Protein AF-A0A9E1YY35-F1 (afdb_monomer_lite)

Radius of g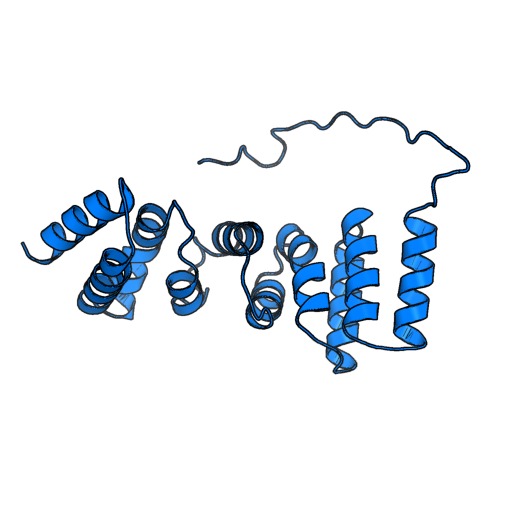yration: 20.5 Å; chains: 1; bounding box: 44×31×63 Å

pLDDT: mean 90.46, std 9.76, range [43.09, 97.75]

Structure (mmCIF, N/CA/C/O backbone):
data_AF-A0A9E1YY35-F1
#
_entry.id   AF-A0A9E1YY35-F1
#
loop_
_atom_site.group_PDB
_atom_site.id
_atom_site.type_symbol
_atom_site.label_atom_id
_atom_site.label_alt_id
_atom_site.label_comp_id
_atom_site.label_asym_id
_atom_site.label_entity_id
_atom_site.label_seq_id
_atom_site.pdbx_PDB_ins_code
_atom_site.Cartn_x
_atom_site.Cartn_y
_atom_site.Cartn_z
_atom_site.occupancy
_atom_site.B_iso_or_equiv
_atom_site.auth_seq_id
_atom_site.auth_comp_id
_atom_site.auth_asym_id
_atom_site.auth_atom_id
_atom_site.pdbx_PDB_model_num
ATOM 1 N N . MET A 1 1 ? -18.728 0.239 -0.394 1.00 43.09 1 MET A N 1
ATOM 2 C CA . MET A 1 1 ? -19.224 0.249 -1.788 1.00 43.09 1 MET A CA 1
ATOM 3 C C . MET A 1 1 ? -18.657 -0.971 -2.490 1.00 43.09 1 MET A C 1
ATOM 5 O O . MET A 1 1 ? -17.464 -1.210 -2.363 1.00 43.09 1 MET A O 1
ATOM 9 N N . LEU A 1 2 ? -19.510 -1.762 -3.141 1.00 46.56 2 LEU A N 1
ATOM 10 C CA . LEU A 1 2 ? -19.125 -2.963 -3.885 1.00 46.56 2 LEU A CA 1
ATOM 11 C C . LEU A 1 2 ? -18.655 -2.530 -5.279 1.00 46.56 2 LEU A C 1
ATOM 13 O O . LEU A 1 2 ? -19.469 -2.079 -6.083 1.00 46.56 2 LEU A O 1
ATOM 17 N N . CYS A 1 3 ? -17.356 -2.617 -5.561 1.00 50.66 3 CYS A N 1
ATOM 18 C CA . CYS A 1 3 ? -16.880 -2.520 -6.939 1.00 50.66 3 CYS A CA 1
ATOM 19 C C . CYS A 1 3 ? -17.521 -3.649 -7.766 1.00 50.66 3 CYS A C 1
ATOM 21 O O . CYS A 1 3 ? -17.621 -4.775 -7.269 1.00 50.66 3 CYS A O 1
ATOM 23 N N . PRO A 1 4 ? -17.964 -3.377 -9.003 1.00 57.53 4 PRO A N 1
ATOM 24 C CA . PRO A 1 4 ? -18.555 -4.405 -9.843 1.00 57.53 4 PRO A CA 1
ATOM 25 C C . PRO A 1 4 ? -17.515 -5.495 -10.177 1.00 57.53 4 PRO A C 1
ATOM 27 O O . PRO A 1 4 ? -16.314 -5.208 -10.221 1.00 57.53 4 PRO A O 1
ATOM 30 N N . PRO A 1 5 ? -17.953 -6.749 -10.393 1.00 64.00 5 PRO A N 1
ATOM 31 C CA . PRO A 1 5 ? -17.057 -7.873 -10.639 1.00 64.00 5 PRO A CA 1
ATOM 32 C C . PRO A 1 5 ? -16.175 -7.648 -11.874 1.00 64.00 5 PRO A C 1
ATOM 34 O O . PRO A 1 5 ? -16.543 -6.937 -12.815 1.00 64.00 5 PRO A O 1
ATOM 37 N N . LYS A 1 6 ? -14.987 -8.266 -11.871 1.00 56.41 6 LYS A N 1
ATOM 38 C CA . LYS A 1 6 ? -13.998 -8.154 -12.954 1.00 56.41 6 LYS A CA 1
ATOM 39 C C . LYS A 1 6 ? -14.658 -8.510 -14.296 1.00 56.41 6 LYS A C 1
ATOM 41 O O . LYS A 1 6 ? -15.153 -9.617 -14.460 1.00 56.41 6 LYS A O 1
ATOM 46 N N . GLY A 1 7 ? -14.676 -7.561 -15.236 1.00 65.12 7 GLY A N 1
ATOM 47 C CA . GLY A 1 7 ? -15.292 -7.727 -16.563 1.00 65.12 7 GLY A CA 1
ATOM 48 C C . GLY A 1 7 ? -16.724 -7.193 -16.715 1.00 65.12 7 GLY A C 1
ATOM 49 O O . GLY A 1 7 ? -17.244 -7.202 -17.825 1.00 65.12 7 GLY A O 1
ATOM 50 N N . ALA A 1 8 ? -17.350 -6.671 -15.653 1.00 73.81 8 ALA A N 1
ATOM 51 C CA . ALA A 1 8 ? -18.695 -6.083 -15.727 1.00 73.81 8 ALA A CA 1
ATOM 52 C C . ALA A 1 8 ? -18.771 -4.800 -16.579 1.00 73.81 8 ALA A C 1
ATOM 54 O O . ALA A 1 8 ? -19.840 -4.440 -17.065 1.00 73.81 8 ALA A O 1
ATOM 55 N N . ILE A 1 9 ? -17.643 -4.109 -16.769 1.00 71.75 9 ILE A N 1
ATOM 56 C CA . ILE A 1 9 ? -17.551 -2.897 -17.586 1.00 71.75 9 ILE A CA 1
ATOM 57 C C . ILE A 1 9 ? -16.851 -3.253 -18.898 1.00 71.75 9 ILE A C 1
ATOM 59 O O . ILE A 1 9 ? -15.646 -3.507 -18.912 1.00 71.75 9 ILE A O 1
ATOM 63 N N . LYS A 1 10 ? -17.593 -3.229 -20.010 1.00 67.19 10 LYS A N 1
ATOM 64 C CA . LYS A 1 10 ? -17.007 -3.219 -21.356 1.00 67.19 10 LYS A CA 1
ATOM 65 C C . LYS A 1 10 ? -16.613 -1.784 -21.699 1.00 67.19 10 LYS A C 1
ATOM 67 O O . LYS A 1 10 ? -17.478 -0.918 -21.789 1.00 67.19 10 LYS A O 1
ATOM 72 N N . ARG A 1 11 ? -15.314 -1.523 -21.856 1.00 65.44 11 ARG A N 1
ATOM 73 C CA . ARG A 1 11 ? -14.818 -0.226 -22.336 1.00 65.44 11 ARG A CA 1
ATOM 74 C C . ARG A 1 11 ? -14.925 -0.180 -23.857 1.00 65.44 11 ARG A C 1
ATOM 76 O O . ARG A 1 11 ? -14.445 -1.089 -24.527 1.00 65.44 11 ARG A O 1
ATOM 83 N N . THR A 1 12 ? -15.538 0.871 -24.385 1.00 77.81 12 THR A N 1
ATOM 84 C CA . THR A 1 12 ? -15.496 1.178 -25.816 1.00 77.81 12 THR A CA 1
ATOM 85 C C . THR A 1 12 ? -14.129 1.777 -26.127 1.00 77.81 12 THR A C 1
ATOM 87 O O . THR A 1 12 ? -13.749 2.779 -25.521 1.00 77.81 12 THR A O 1
ATOM 90 N N . TYR A 1 13 ? -13.377 1.152 -27.028 1.00 67.12 13 TYR A N 1
ATOM 91 C CA . TYR A 1 13 ? -12.099 1.686 -27.490 1.00 67.12 13 TYR A CA 1
ATOM 92 C C . TYR A 1 13 ? -12.364 2.648 -28.645 1.00 67.12 13 TYR A C 1
ATOM 94 O O . TYR A 1 13 ? -13.012 2.274 -29.619 1.00 67.12 13 TYR A O 1
ATOM 102 N N . LEU A 1 14 ? -11.900 3.887 -28.503 1.00 76.25 14 LEU A N 1
ATOM 103 C CA . LEU A 1 14 ? -11.853 4.848 -29.598 1.00 76.25 14 LEU A CA 1
ATOM 104 C C . LEU A 1 14 ? -10.500 4.711 -30.293 1.00 76.25 14 LEU A C 1
ATOM 106 O O . LEU A 1 14 ? -9.488 4.473 -29.630 1.00 76.25 14 LEU A O 1
ATOM 110 N N . GLU A 1 15 ? -10.491 4.853 -31.613 1.00 75.81 15 GLU A N 1
ATOM 111 C CA . GLU A 1 15 ? -9.245 4.900 -32.370 1.00 75.81 15 GLU A CA 1
ATOM 112 C C . GLU A 1 15 ? -8.435 6.141 -31.981 1.00 75.81 15 GLU A C 1
ATOM 114 O O . GLU A 1 15 ? -8.986 7.196 -31.649 1.00 75.81 15 GLU A O 1
ATOM 119 N N . ALA A 1 16 ? -7.112 5.996 -31.977 1.00 72.31 16 ALA A N 1
ATOM 120 C CA . ALA A 1 16 ? -6.221 7.108 -31.697 1.00 72.31 16 ALA A CA 1
ATOM 121 C C . ALA A 1 16 ? -6.301 8.129 -32.841 1.00 72.31 16 ALA A C 1
ATOM 123 O O . ALA A 1 16 ? -6.180 7.769 -34.008 1.00 72.31 16 ALA A O 1
ATOM 124 N N . VAL A 1 17 ? -6.488 9.404 -32.499 1.00 78.12 17 VAL A N 1
ATOM 125 C CA . VAL A 1 17 ? -6.447 10.503 -33.468 1.00 78.12 17 VAL A CA 1
ATOM 126 C C . VAL A 1 17 ? -5.007 10.992 -33.570 1.00 78.12 17 VAL A C 1
ATOM 128 O O . VAL A 1 17 ? -4.450 11.486 -32.588 1.00 78.12 17 VAL A O 1
ATOM 131 N N . GLU A 1 18 ? -4.404 10.855 -34.747 1.00 71.81 18 GLU A N 1
ATOM 132 C CA . GLU A 1 18 ? -3.081 11.414 -35.018 1.00 71.81 18 GLU A CA 1
ATOM 133 C C . GLU A 1 18 ? -3.171 12.943 -35.149 1.00 71.81 18 GLU A C 1
ATOM 135 O O . GLU A 1 18 ? -4.014 13.480 -35.868 1.00 71.81 18 GLU A O 1
ATOM 140 N N . ASN A 1 19 ? -2.315 13.656 -34.418 1.00 78.38 19 ASN A N 1
ATOM 141 C CA . ASN A 1 19 ? -2.193 15.110 -34.470 1.00 78.38 19 ASN A CA 1
ATOM 142 C C . ASN A 1 19 ? -0.720 15.477 -34.269 1.00 78.38 19 ASN A C 1
ATOM 144 O O . ASN A 1 19 ? -0.068 14.908 -33.395 1.00 78.38 19 ASN A O 1
ATOM 148 N N . GLU A 1 20 ? -0.208 16.443 -35.031 1.00 75.50 20 GLU A N 1
ATOM 149 C CA . GLU A 1 20 ? 1.189 16.896 -34.942 1.00 75.50 20 GLU A CA 1
ATOM 150 C C . GLU A 1 20 ? 1.571 17.423 -33.548 1.00 75.50 20 GLU A C 1
ATOM 152 O O . GLU A 1 20 ? 2.737 17.376 -33.164 1.00 75.50 20 GLU A O 1
ATOM 157 N N . ALA A 1 21 ? 0.597 17.886 -32.759 1.00 79.81 21 ALA A N 1
ATOM 158 C CA . ALA A 1 21 ? 0.812 18.338 -31.387 1.00 79.81 21 ALA A CA 1
ATOM 159 C C . ALA A 1 21 ? 0.925 17.192 -30.359 1.00 79.81 21 ALA A C 1
ATOM 161 O O . ALA A 1 21 ? 1.179 17.458 -29.182 1.00 79.81 21 ALA A O 1
ATOM 162 N N . TYR A 1 22 ? 0.703 15.934 -30.755 1.00 79.94 22 TYR A N 1
ATOM 163 C CA . TYR A 1 22 ? 0.724 14.781 -29.854 1.00 79.94 22 TYR A CA 1
ATOM 164 C C . TYR A 1 22 ? 1.979 13.931 -30.044 1.00 79.94 22 TYR A C 1
ATOM 166 O O . TYR A 1 22 ? 2.311 13.499 -31.144 1.00 79.94 22 TYR A O 1
ATOM 174 N N . THR A 1 23 ? 2.641 13.611 -28.933 1.00 79.88 23 THR A N 1
ATOM 175 C CA . THR A 1 23 ? 3.781 12.690 -28.918 1.00 79.88 23 THR A CA 1
ATOM 176 C C . THR A 1 23 ? 3.330 11.300 -28.495 1.00 79.88 23 THR A C 1
ATOM 178 O O . THR A 1 23 ? 2.599 11.133 -27.517 1.00 79.88 23 THR A O 1
ATOM 181 N N . SER A 1 24 ? 3.814 10.278 -29.200 1.00 84.56 24 SER A N 1
ATOM 182 C CA . SER A 1 24 ? 3.554 8.887 -28.837 1.00 84.56 24 SER A CA 1
ATOM 183 C C . SER A 1 24 ? 4.101 8.554 -27.446 1.00 84.56 24 SER A C 1
ATOM 185 O O . SER A 1 24 ? 5.284 8.758 -27.155 1.00 84.56 24 SER A O 1
ATOM 187 N N . LEU A 1 25 ? 3.256 7.946 -26.607 1.00 84.94 25 LEU A N 1
ATOM 188 C CA . LEU A 1 25 ? 3.663 7.399 -25.310 1.00 84.94 25 LEU A CA 1
ATOM 189 C C . LEU A 1 25 ? 4.777 6.356 -25.447 1.00 84.94 25 LEU A C 1
ATOM 191 O O . LEU A 1 25 ? 5.608 6.241 -24.552 1.00 84.94 25 LEU A O 1
ATOM 195 N N . ALA A 1 26 ? 4.828 5.614 -26.558 1.00 85.38 26 ALA A N 1
ATOM 196 C CA . ALA A 1 26 ? 5.887 4.638 -26.794 1.00 85.38 26 ALA A CA 1
ATOM 197 C C . ALA A 1 26 ? 7.255 5.316 -26.974 1.00 85.38 26 ALA A C 1
ATOM 199 O O . ALA A 1 26 ? 8.253 4.829 -26.442 1.00 85.38 26 ALA A O 1
ATOM 200 N N . THR A 1 27 ? 7.291 6.455 -27.671 1.00 88.62 27 THR A N 1
ATOM 201 C CA . THR A 1 27 ? 8.510 7.255 -27.847 1.00 88.62 27 THR A CA 1
ATOM 202 C C . THR A 1 27 ? 8.973 7.821 -26.508 1.00 88.62 27 THR A C 1
ATOM 204 O O . THR A 1 27 ? 10.114 7.596 -26.114 1.00 88.62 27 THR A O 1
ATOM 207 N N . LEU A 1 28 ? 8.061 8.433 -25.746 1.00 91.50 28 LEU A N 1
ATOM 208 C CA . LEU A 1 28 ? 8.371 8.982 -24.421 1.00 91.50 28 LEU A CA 1
ATOM 209 C C . LEU A 1 28 ? 8.827 7.900 -23.429 1.00 91.50 28 LEU A C 1
ATOM 211 O O . LEU A 1 28 ? 9.764 8.110 -22.656 1.00 91.50 28 LEU A O 1
ATOM 215 N N . ALA A 1 29 ? 8.190 6.725 -23.442 1.00 90.12 29 ALA A N 1
ATOM 216 C CA . ALA A 1 29 ? 8.591 5.600 -22.599 1.00 90.12 29 ALA A CA 1
ATOM 217 C C . ALA A 1 29 ? 10.012 5.133 -22.944 1.00 90.12 29 ALA A C 1
ATOM 219 O O . ALA A 1 29 ? 10.820 4.906 -22.050 1.00 90.12 29 ALA A O 1
ATOM 220 N N . LYS A 1 30 ? 10.360 5.056 -24.233 1.00 92.06 30 LYS A N 1
ATOM 221 C CA . LYS A 1 30 ? 11.713 4.688 -24.664 1.00 92.06 30 LYS A CA 1
ATOM 222 C C . LYS A 1 30 ? 12.760 5.716 -24.228 1.00 92.06 30 LYS A C 1
ATOM 224 O O . LYS A 1 30 ? 13.801 5.328 -23.707 1.00 92.06 30 LYS A O 1
ATOM 229 N N . GLU A 1 31 ? 12.486 7.002 -24.422 1.00 93.25 31 GLU A N 1
ATOM 230 C CA . GLU A 1 31 ? 13.388 8.090 -24.022 1.00 93.25 31 GLU A CA 1
ATOM 231 C C . GLU A 1 31 ? 13.599 8.119 -22.504 1.00 93.25 31 GLU A C 1
ATOM 233 O O . GLU A 1 31 ? 14.732 8.184 -22.034 1.00 93.25 31 GLU A O 1
ATOM 238 N N . SER A 1 32 ? 12.522 7.986 -21.725 1.00 92.69 32 SER A N 1
ATOM 239 C CA . SER A 1 32 ? 12.620 7.928 -20.261 1.00 92.69 32 SER A CA 1
ATOM 240 C C . SER A 1 32 ? 13.362 6.685 -19.765 1.00 92.69 32 SER A C 1
ATOM 242 O O . SER A 1 32 ? 14.127 6.779 -18.812 1.00 92.69 32 SER A O 1
ATOM 244 N N . LEU A 1 33 ? 13.227 5.529 -20.425 1.00 93.81 33 LEU A N 1
ATOM 245 C CA . LEU A 1 33 ? 14.046 4.355 -20.107 1.00 93.81 33 LEU A CA 1
ATOM 246 C C . LEU A 1 33 ? 15.535 4.614 -20.368 1.00 93.81 33 LEU A C 1
ATOM 248 O O . LEU A 1 33 ? 16.369 4.243 -19.546 1.00 93.81 33 LEU A O 1
ATOM 252 N N . GLN A 1 34 ? 15.889 5.292 -21.462 1.00 93.81 34 GLN A N 1
ATOM 253 C CA . GLN A 1 34 ? 17.281 5.684 -21.718 1.00 93.81 34 GLN A CA 1
ATOM 254 C C . GLN A 1 34 ? 17.804 6.662 -20.655 1.00 93.81 34 GLN A C 1
ATOM 256 O O . GLN A 1 34 ? 18.949 6.546 -20.222 1.00 93.81 34 GLN A O 1
ATOM 261 N N . GLU A 1 35 ? 16.958 7.580 -20.184 1.00 92.38 35 GLU A N 1
ATOM 262 C CA . GLU A 1 35 ? 17.278 8.498 -19.086 1.00 92.38 35 GLU A CA 1
ATOM 263 C C . GLU A 1 35 ? 17.638 7.738 -17.799 1.00 92.38 35 GLU A C 1
ATOM 265 O O . GLU A 1 35 ? 18.639 8.072 -17.168 1.00 92.38 35 GLU A O 1
ATOM 270 N N . THR A 1 36 ? 16.917 6.656 -17.462 1.00 93.81 36 THR A N 1
ATOM 271 C CA . THR A 1 36 ? 17.244 5.830 -16.278 1.00 93.81 36 THR A CA 1
ATOM 272 C C . THR A 1 36 ? 18.622 5.174 -16.346 1.00 93.81 36 THR A C 1
ATOM 274 O O . THR A 1 36 ? 19.225 4.929 -15.307 1.00 93.81 36 THR A O 1
ATOM 277 N N . VAL A 1 37 ? 19.141 4.912 -17.550 1.00 93.44 37 VAL A N 1
ATOM 278 C CA . VAL A 1 37 ? 20.484 4.344 -17.749 1.00 93.44 37 VAL A CA 1
ATOM 279 C C . VAL A 1 37 ? 21.555 5.430 -17.666 1.00 93.44 37 VAL A C 1
ATOM 281 O O . VAL A 1 37 ? 22.600 5.222 -17.057 1.00 93.44 37 VAL A O 1
ATOM 284 N N . ASN A 1 38 ? 21.297 6.593 -18.266 1.00 92.50 38 ASN A N 1
ATOM 285 C CA . ASN A 1 38 ? 22.271 7.681 -18.341 1.00 92.50 38 ASN A CA 1
ATOM 286 C C . ASN A 1 38 ? 22.422 8.428 -17.008 1.00 92.50 38 ASN A C 1
ATOM 288 O O . ASN A 1 38 ? 23.523 8.848 -16.655 1.00 92.50 38 ASN A O 1
ATOM 292 N N . GLN A 1 39 ? 21.312 8.636 -16.295 1.00 92.75 39 GLN A N 1
ATOM 293 C CA . GLN A 1 39 ? 21.240 9.406 -15.051 1.00 92.75 39 GLN A CA 1
ATOM 294 C C . GLN A 1 39 ? 20.273 8.725 -14.066 1.00 92.75 39 GLN A C 1
ATOM 296 O O . GLN A 1 39 ? 19.157 9.209 -13.838 1.00 92.75 39 GLN A O 1
ATOM 301 N N . PRO A 1 40 ? 20.678 7.585 -13.477 1.00 93.75 40 PRO A N 1
ATOM 302 C CA . PRO A 1 40 ? 19.821 6.825 -12.577 1.00 93.75 40 PRO A CA 1
ATOM 303 C C . PRO A 1 40 ? 19.469 7.657 -11.338 1.00 93.75 40 PRO A C 1
ATOM 305 O O . PRO A 1 40 ? 20.334 8.083 -10.574 1.00 93.75 40 PRO A O 1
ATOM 308 N N . SER A 1 41 ? 18.175 7.902 -11.144 1.00 96.31 41 SER A N 1
ATOM 309 C CA . SER A 1 41 ? 17.631 8.664 -10.018 1.00 96.31 41 SER A CA 1
ATOM 310 C C . SER A 1 41 ? 16.176 8.278 -9.764 1.00 96.31 41 SER A C 1
ATOM 312 O O . SER A 1 41 ? 15.484 7.836 -10.684 1.00 96.31 41 SER A O 1
ATOM 314 N N . ASP A 1 42 ? 15.685 8.500 -8.540 1.00 95.94 42 ASP A N 1
ATOM 315 C CA . ASP A 1 42 ? 14.281 8.243 -8.179 1.00 95.94 42 ASP A CA 1
ATOM 316 C C . ASP A 1 42 ? 13.307 8.932 -9.153 1.00 95.94 42 ASP A C 1
ATOM 318 O O . ASP A 1 42 ? 12.326 8.341 -9.597 1.00 95.94 42 ASP A O 1
ATOM 322 N N . GLN A 1 43 ? 13.623 10.164 -9.567 1.00 96.69 43 GLN A N 1
ATOM 323 C CA . GLN A 1 43 ? 12.819 10.928 -10.520 1.00 96.69 43 GLN A CA 1
ATOM 324 C C . GLN A 1 43 ? 12.824 10.316 -11.929 1.00 96.69 43 GLN A C 1
ATOM 326 O O . GLN A 1 43 ? 11.758 10.211 -12.543 1.00 96.69 43 GLN A O 1
ATOM 331 N N . ALA A 1 44 ? 13.987 9.894 -12.439 1.00 96.06 44 ALA A N 1
ATOM 332 C CA . ALA A 1 44 ? 14.086 9.254 -13.752 1.00 96.06 44 ALA A CA 1
ATOM 333 C C . ALA A 1 44 ? 13.285 7.940 -13.782 1.00 96.06 44 ALA A C 1
ATOM 335 O O . ALA A 1 44 ? 12.480 7.716 -14.690 1.00 96.06 44 ALA A O 1
ATOM 336 N N . PHE A 1 45 ? 13.426 7.111 -12.742 1.00 97.00 45 PHE A N 1
ATOM 337 C CA . PHE A 1 45 ? 12.664 5.868 -12.609 1.00 97.00 45 PHE A CA 1
ATOM 338 C C . PHE A 1 45 ? 11.163 6.126 -12.460 1.00 97.00 45 PHE A C 1
ATOM 340 O O . PHE A 1 45 ? 10.365 5.486 -13.144 1.00 97.00 45 PHE A O 1
ATOM 347 N N . ALA A 1 46 ? 10.756 7.101 -11.644 1.00 97.12 46 ALA A N 1
ATOM 348 C CA . ALA A 1 46 ? 9.348 7.463 -11.486 1.00 97.12 46 ALA A CA 1
ATOM 349 C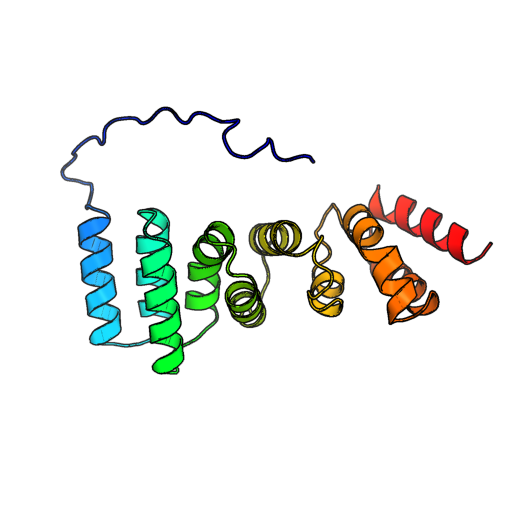 C . ALA A 1 46 ? 8.697 7.871 -12.812 1.00 97.12 46 ALA A C 1
ATOM 351 O O . ALA A 1 46 ? 7.567 7.464 -13.104 1.00 97.12 46 ALA A O 1
ATOM 352 N N . ARG A 1 47 ? 9.412 8.649 -13.634 1.00 96.75 47 ARG A N 1
ATOM 353 C CA . ARG A 1 47 ? 8.945 9.075 -14.956 1.00 96.75 47 ARG A CA 1
ATOM 354 C C . ARG A 1 47 ? 8.762 7.882 -15.893 1.00 96.75 47 ARG A C 1
ATOM 356 O O . ARG A 1 47 ? 7.687 7.745 -16.478 1.00 96.75 47 ARG A O 1
ATOM 363 N N . ALA A 1 48 ? 9.769 7.016 -15.999 1.00 96.62 48 ALA A N 1
ATOM 364 C CA . ALA A 1 48 ? 9.711 5.828 -16.849 1.00 96.62 48 ALA A CA 1
ATOM 365 C C . ALA A 1 48 ? 8.567 4.888 -16.436 1.00 96.62 48 ALA A C 1
ATOM 367 O O . ALA A 1 48 ? 7.742 4.504 -17.267 1.00 96.62 48 ALA A O 1
ATOM 368 N N . ILE A 1 49 ? 8.450 4.597 -15.137 1.00 97.50 49 ILE A N 1
ATOM 369 C CA . ILE A 1 49 ? 7.380 3.759 -14.578 1.00 97.50 49 ILE A CA 1
ATOM 370 C C . ILE A 1 49 ? 6.004 4.367 -14.873 1.00 97.50 49 ILE A C 1
ATOM 372 O O . ILE A 1 49 ? 5.107 3.661 -15.328 1.00 97.50 49 ILE A O 1
ATOM 376 N N . SER A 1 50 ? 5.828 5.677 -14.678 1.00 96.50 50 SER A N 1
ATOM 377 C CA . SER A 1 50 ? 4.543 6.349 -14.928 1.00 96.50 50 SER A CA 1
ATOM 378 C C . SER A 1 50 ? 4.109 6.256 -16.395 1.00 96.50 50 SER A C 1
ATOM 380 O O . SER A 1 50 ? 2.927 6.049 -16.684 1.00 96.50 50 SER A O 1
ATOM 382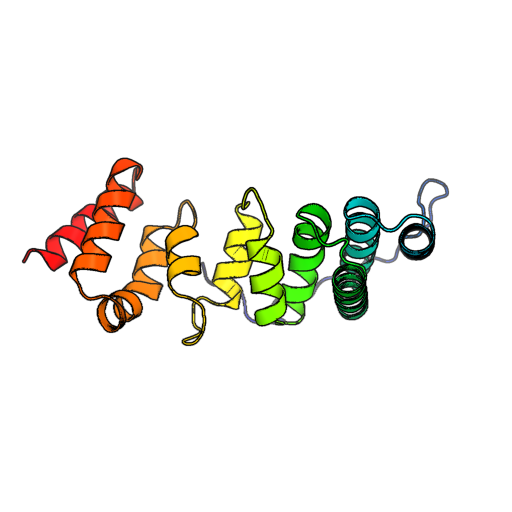 N N . LEU A 1 51 ? 5.056 6.379 -17.330 1.00 96.06 51 LEU A N 1
ATOM 383 C CA . LEU A 1 51 ? 4.791 6.252 -18.764 1.00 96.06 51 LEU A CA 1
ATOM 384 C C . LEU A 1 51 ? 4.426 4.813 -19.150 1.00 96.06 51 LEU A C 1
ATOM 386 O O . LEU A 1 51 ? 3.457 4.609 -19.882 1.00 96.06 51 LEU A O 1
ATOM 390 N N . LEU A 1 52 ? 5.127 3.818 -18.602 1.00 95.19 52 LEU A N 1
ATOM 391 C CA . LEU A 1 52 ? 4.810 2.399 -18.801 1.00 95.19 52 LEU A CA 1
ATOM 392 C C . LEU A 1 52 ? 3.431 2.039 -18.232 1.00 95.19 52 LEU A C 1
ATOM 394 O O . LEU A 1 52 ? 2.611 1.447 -18.933 1.00 95.19 52 LEU A O 1
ATOM 398 N N . CYS A 1 53 ? 3.123 2.492 -17.013 1.00 93.69 53 CYS A N 1
ATOM 399 C CA . CYS A 1 53 ? 1.801 2.362 -16.397 1.00 93.69 53 CYS A CA 1
ATOM 400 C C . CYS A 1 53 ? 0.695 2.988 -17.261 1.00 93.69 53 CYS A C 1
ATOM 402 O O . CYS A 1 53 ? -0.396 2.429 -17.359 1.00 93.69 53 CYS A O 1
ATOM 404 N N . SER A 1 54 ? 0.963 4.143 -17.880 1.00 91.56 54 SER A N 1
ATOM 405 C CA . SER A 1 54 ? -0.002 4.841 -18.746 1.00 91.56 54 SER A CA 1
ATOM 406 C C . SER A 1 54 ? -0.234 4.106 -20.066 1.00 91.56 54 SER A C 1
ATOM 408 O O . SER A 1 54 ? -1.349 4.102 -20.582 1.00 91.56 54 SER A O 1
AT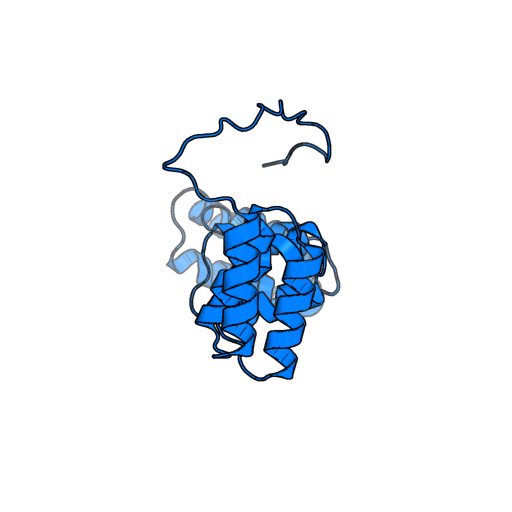OM 410 N N . LYS A 1 55 ? 0.806 3.452 -20.593 1.00 90.56 55 LYS A N 1
ATOM 411 C CA . LYS A 1 55 ? 0.721 2.582 -21.771 1.00 90.56 55 LYS A CA 1
ATOM 412 C C . LYS A 1 55 ? 0.032 1.240 -21.472 1.00 90.56 55 LYS A C 1
ATOM 414 O O . LYS A 1 55 ? -0.499 0.617 -22.386 1.00 90.56 55 LYS A O 1
ATOM 419 N N . GLY A 1 56 ? -0.002 0.825 -20.205 1.00 90.25 56 GLY A N 1
ATOM 420 C CA . GLY A 1 56 ? -0.538 -0.467 -19.765 1.00 90.25 56 GLY A CA 1
ATOM 421 C C . GLY A 1 56 ? 0.509 -1.582 -19.694 1.00 90.25 56 GLY A C 1
ATOM 422 O O . GLY A 1 56 ? 0.148 -2.742 -19.505 1.00 90.25 56 GLY A O 1
ATOM 423 N N . ASP A 1 57 ? 1.794 -1.242 -19.801 1.00 94.56 57 ASP A N 1
ATOM 424 C CA . ASP A 1 57 ? 2.915 -2.185 -19.738 1.00 94.56 57 ASP A CA 1
ATOM 425 C C . ASP A 1 57 ? 3.312 -2.461 -18.273 1.00 94.56 57 ASP A C 1
ATOM 427 O O . ASP A 1 57 ? 4.441 -2.209 -17.846 1.00 94.56 57 ASP A O 1
ATOM 431 N N . ASP A 1 58 ? 2.367 -2.963 -17.474 1.00 95.94 58 ASP A N 1
ATOM 432 C CA . ASP A 1 58 ? 2.529 -3.114 -16.019 1.00 95.94 58 ASP A CA 1
ATOM 433 C C . ASP A 1 58 ? 3.678 -4.049 -15.627 1.00 95.94 58 ASP A C 1
ATOM 435 O O . ASP A 1 58 ? 4.376 -3.791 -14.646 1.00 95.94 58 ASP A O 1
ATOM 439 N N . SER A 1 59 ? 3.901 -5.124 -16.389 1.00 96.75 59 SER A N 1
ATOM 440 C CA . SER A 1 59 ? 5.010 -6.052 -16.138 1.00 96.75 59 SER A CA 1
ATOM 441 C C . SER A 1 59 ? 6.361 -5.361 -16.309 1.00 96.75 59 SER A C 1
ATOM 443 O O . SER A 1 59 ? 7.233 -5.500 -15.459 1.00 96.75 59 SER A O 1
ATOM 445 N N . ILE A 1 60 ? 6.501 -4.536 -17.351 1.00 96.06 60 ILE A N 1
ATOM 446 C CA . ILE A 1 60 ? 7.725 -3.771 -17.604 1.00 96.06 60 ILE A CA 1
ATOM 447 C C . ILE A 1 60 ? 7.896 -2.698 -16.526 1.00 96.06 60 ILE A C 1
ATOM 449 O O . ILE A 1 60 ? 9.001 -2.488 -16.038 1.00 96.06 60 ILE A O 1
ATOM 453 N N . ALA A 1 61 ? 6.811 -2.044 -16.100 1.00 97.25 61 ALA A N 1
ATOM 454 C CA . ALA A 1 61 ? 6.854 -1.092 -14.992 1.00 97.25 61 ALA A CA 1
ATOM 455 C C . ALA A 1 61 ? 7.368 -1.747 -13.693 1.00 97.25 61 ALA A C 1
ATOM 457 O O . ALA A 1 61 ? 8.186 -1.154 -12.988 1.00 97.25 61 ALA A O 1
ATOM 458 N N . GLN A 1 62 ? 6.943 -2.982 -13.402 1.00 97.38 62 GLN A N 1
ATOM 459 C CA . GLN A 1 62 ? 7.466 -3.765 -12.280 1.00 97.38 62 GLN A CA 1
ATOM 460 C C . GLN A 1 62 ? 8.951 -4.124 -12.464 1.00 97.38 62 GLN A C 1
ATOM 462 O O . GLN A 1 62 ? 9.718 -4.041 -11.506 1.00 97.38 62 GLN A O 1
ATOM 467 N N . ASP A 1 63 ? 9.379 -4.498 -13.669 1.00 96.88 63 ASP A N 1
ATOM 468 C CA . ASP A 1 63 ? 10.787 -4.815 -13.937 1.00 96.88 63 ASP A CA 1
ATOM 469 C C . ASP A 1 63 ? 11.685 -3.586 -13.744 1.00 96.88 63 ASP A C 1
ATOM 471 O O . ASP A 1 63 ? 12.725 -3.667 -13.091 1.00 96.88 63 ASP A O 1
ATOM 475 N N . VAL A 1 64 ? 11.251 -2.420 -14.226 1.00 96.25 64 VAL A N 1
ATOM 476 C CA . VAL A 1 64 ? 11.948 -1.139 -14.033 1.00 96.25 64 VAL A CA 1
ATOM 477 C C . VAL A 1 64 ? 12.032 -0.768 -12.552 1.00 96.25 64 VAL A C 1
ATOM 479 O O . VAL A 1 64 ? 13.081 -0.324 -12.085 1.00 96.25 64 VAL A O 1
ATOM 482 N N . TRP A 1 65 ? 10.965 -1.003 -11.788 1.00 97.19 65 TRP A N 1
ATOM 483 C CA . TRP A 1 65 ? 10.987 -0.863 -10.333 1.00 97.19 65 TRP A CA 1
ATOM 484 C C . TRP A 1 65 ? 12.031 -1.774 -9.675 1.00 97.19 65 TRP A C 1
ATOM 486 O O . TRP A 1 65 ? 12.837 -1.305 -8.870 1.00 97.19 65 TRP A O 1
ATOM 496 N N . ASN A 1 66 ? 12.089 -3.049 -10.059 1.00 96.19 66 ASN A N 1
ATOM 497 C CA . ASN A 1 66 ? 13.086 -3.981 -9.533 1.00 96.19 66 ASN A CA 1
ATOM 498 C C . ASN A 1 66 ? 14.518 -3.555 -9.898 1.00 96.19 66 ASN A C 1
ATOM 500 O O . ASN A 1 66 ? 15.422 -3.684 -9.076 1.00 96.19 66 ASN A O 1
ATOM 504 N N . ILE A 1 67 ? 14.731 -2.993 -11.092 1.00 95.06 67 ILE A N 1
ATOM 505 C CA . ILE A 1 67 ? 16.028 -2.432 -11.500 1.00 95.06 67 ILE A CA 1
ATOM 506 C C . ILE A 1 67 ? 16.402 -1.223 -10.631 1.00 95.06 67 ILE A C 1
ATOM 508 O O . ILE A 1 67 ? 17.543 -1.114 -10.190 1.00 95.06 67 ILE A O 1
ATOM 512 N N . SER A 1 68 ? 15.456 -0.333 -10.323 1.00 93.88 68 SER A N 1
ATOM 513 C CA . SER A 1 68 ? 15.730 0.793 -9.415 1.00 93.88 68 SER A CA 1
ATOM 514 C C . SER A 1 68 ? 16.132 0.320 -8.009 1.00 93.88 68 SER A C 1
ATOM 516 O O . SER A 1 68 ? 17.019 0.900 -7.378 1.00 93.88 68 SER A O 1
ATOM 518 N N . ALA A 1 69 ? 15.558 -0.802 -7.553 1.00 91.94 69 ALA A N 1
ATOM 519 C CA . ALA A 1 69 ? 15.932 -1.464 -6.305 1.00 91.94 69 ALA A CA 1
ATOM 520 C C . ALA A 1 69 ? 17.366 -1.991 -6.323 1.00 91.94 69 ALA A C 1
ATOM 522 O O . ALA A 1 69 ? 18.113 -1.744 -5.377 1.00 91.94 69 ALA A O 1
ATOM 523 N N . THR A 1 70 ? 17.779 -2.668 -7.396 1.00 92.06 70 THR A N 1
ATOM 524 C CA . THR A 1 70 ? 19.146 -3.199 -7.504 1.00 92.06 70 THR A CA 1
ATOM 525 C C . THR A 1 70 ? 20.196 -2.101 -7.658 1.00 92.06 70 THR A C 1
ATOM 527 O O . THR A 1 70 ? 21.322 -2.273 -7.200 1.00 92.06 70 THR A O 1
ATOM 530 N N . GLN A 1 71 ? 19.830 -0.958 -8.241 1.00 90.69 71 GLN A N 1
ATOM 531 C CA . GLN A 1 71 ? 20.710 0.206 -8.379 1.00 90.69 71 GLN A CA 1
ATOM 532 C C . GLN A 1 71 ? 20.756 1.104 -7.132 1.00 90.69 71 GLN A C 1
ATOM 534 O O . GLN A 1 71 ? 21.520 2.066 -7.108 1.00 90.69 71 GLN A O 1
ATOM 539 N N . GLY A 1 72 ? 19.954 0.820 -6.098 1.00 88.94 72 GLY A N 1
ATOM 540 C CA . GLY A 1 72 ? 19.926 1.616 -4.868 1.00 88.94 72 GLY A CA 1
ATOM 541 C C . GLY A 1 72 ? 19.330 3.018 -5.040 1.00 88.94 72 GLY A C 1
ATOM 542 O O . GLY A 1 72 ? 19.626 3.907 -4.247 1.00 88.94 72 GLY A O 1
ATOM 543 N N . THR A 1 73 ? 18.499 3.228 -6.064 1.00 91.62 73 THR A N 1
ATOM 544 C CA . THR A 1 73 ? 17.880 4.527 -6.393 1.00 91.62 73 THR A CA 1
ATOM 545 C C . THR A 1 73 ? 16.406 4.614 -6.000 1.00 91.62 73 THR A C 1
ATOM 547 O O . THR A 1 73 ? 15.728 5.576 -6.362 1.00 91.62 73 THR A O 1
ATOM 550 N N . LEU A 1 74 ? 15.912 3.627 -5.245 1.00 90.06 74 LEU A N 1
ATOM 551 C CA . LEU A 1 74 ? 14.552 3.619 -4.716 1.00 90.06 74 LEU A CA 1
ATOM 552 C C . LEU A 1 74 ? 14.264 4.873 -3.900 1.00 90.06 74 LEU A C 1
ATOM 554 O O . LEU A 1 74 ? 14.996 5.223 -2.974 1.00 90.06 74 LEU A O 1
ATOM 558 N N . GLY A 1 75 ? 13.125 5.483 -4.192 1.00 94.00 75 GLY A N 1
ATOM 559 C CA . GLY A 1 75 ? 12.620 6.606 -3.432 1.00 94.00 75 GLY A CA 1
ATOM 560 C C . GLY A 1 75 ? 11.102 6.730 -3.521 1.00 94.00 75 GLY A C 1
ATOM 561 O O . GLY A 1 75 ? 10.419 5.903 -4.134 1.00 94.00 75 GLY A O 1
ATOM 562 N N . PRO A 1 76 ? 10.539 7.748 -2.854 1.00 96.19 76 PRO A N 1
ATOM 563 C CA . PRO A 1 76 ? 9.097 7.927 -2.765 1.00 96.19 76 PRO A CA 1
ATOM 564 C C . PRO A 1 76 ? 8.437 8.212 -4.123 1.00 96.19 76 PRO A C 1
ATOM 566 O O . PRO A 1 76 ? 7.242 7.944 -4.268 1.00 96.19 76 PRO A O 1
ATOM 569 N N . LEU A 1 77 ? 9.164 8.751 -5.114 1.00 96.50 77 LEU A N 1
ATOM 570 C CA . LEU A 1 77 ? 8.594 9.066 -6.428 1.00 96.50 77 LEU A CA 1
ATOM 571 C C . LEU A 1 77 ? 8.376 7.795 -7.251 1.00 96.50 77 LEU A C 1
ATOM 573 O O . LEU A 1 77 ? 7.267 7.564 -7.737 1.00 96.50 77 LEU A O 1
ATOM 577 N N . SER A 1 78 ? 9.406 6.955 -7.377 1.00 96.56 78 SER A N 1
ATOM 578 C CA . SER A 1 78 ? 9.321 5.666 -8.074 1.00 96.56 78 SER A CA 1
ATOM 579 C C . SER A 1 78 ? 8.345 4.726 -7.371 1.00 96.56 78 SER A C 1
ATOM 581 O O . SER A 1 78 ? 7.532 4.080 -8.036 1.00 96.56 78 SER A O 1
ATOM 583 N N . ALA A 1 79 ? 8.336 4.740 -6.033 1.00 97.44 79 ALA A N 1
ATOM 584 C CA . ALA A 1 79 ? 7.403 3.965 -5.225 1.00 97.44 79 ALA A CA 1
ATOM 585 C C . ALA A 1 79 ? 5.950 4.331 -5.538 1.00 97.44 79 ALA A C 1
ATOM 587 O O . ALA A 1 79 ? 5.138 3.460 -5.841 1.00 97.44 79 ALA A O 1
ATOM 588 N N . ARG A 1 80 ? 5.622 5.627 -5.551 1.00 97.31 80 ARG A N 1
ATOM 589 C CA . ARG A 1 80 ? 4.282 6.097 -5.923 1.00 97.31 80 ARG A CA 1
ATOM 590 C C . ARG A 1 80 ? 3.916 5.719 -7.356 1.00 97.31 80 ARG A C 1
ATOM 592 O O . ARG A 1 80 ? 2.788 5.295 -7.599 1.00 97.31 80 ARG A O 1
ATOM 599 N N . ALA A 1 81 ? 4.854 5.870 -8.291 1.00 97.06 81 ALA A N 1
ATOM 600 C CA . ALA A 1 81 ? 4.623 5.592 -9.705 1.00 97.06 81 ALA A CA 1
ATOM 601 C C . ALA A 1 81 ? 4.290 4.114 -9.974 1.00 97.06 81 ALA A C 1
ATOM 603 O O . ALA A 1 81 ? 3.477 3.825 -10.856 1.00 97.06 81 ALA A O 1
ATOM 604 N N . VAL A 1 82 ? 4.886 3.182 -9.219 1.00 97.75 82 VAL A N 1
ATOM 605 C CA . VAL A 1 82 ? 4.727 1.739 -9.460 1.00 97.75 82 VAL A CA 1
ATOM 606 C C . VAL A 1 82 ? 3.472 1.144 -8.811 1.00 97.75 82 VAL A C 1
ATOM 608 O O . VAL A 1 82 ? 2.975 0.121 -9.284 1.00 97.75 82 VAL A O 1
ATOM 611 N N . LEU A 1 83 ? 2.912 1.773 -7.764 1.00 97.62 83 LEU A N 1
ATOM 612 C CA . LEU A 1 83 ? 1.758 1.229 -7.027 1.00 97.62 83 LEU A CA 1
ATOM 613 C C . LEU A 1 83 ? 0.604 0.753 -7.929 1.00 97.62 83 LEU A C 1
ATOM 615 O O . LEU A 1 83 ? 0.114 -0.354 -7.694 1.00 97.62 83 LEU A O 1
ATOM 619 N N . PRO A 1 84 ? 0.172 1.498 -8.970 1.00 96.44 84 PRO A N 1
ATOM 620 C CA . PRO A 1 84 ? -0.918 1.050 -9.833 1.00 96.44 84 PRO A CA 1
ATOM 621 C C . PRO A 1 84 ? -0.597 -0.233 -10.609 1.00 96.44 84 PRO A C 1
ATOM 623 O O . PRO A 1 84 ? -1.480 -1.079 -10.757 1.00 96.44 84 PRO A O 1
ATOM 626 N N . ALA A 1 85 ? 0.641 -0.390 -11.092 1.00 97.25 85 ALA A N 1
ATOM 627 C CA . ALA A 1 85 ? 1.071 -1.600 -11.792 1.00 97.25 85 ALA A CA 1
ATOM 628 C C . ALA A 1 85 ? 1.104 -2.796 -10.835 1.00 97.25 85 ALA A C 1
ATOM 630 O O . ALA A 1 85 ? 0.483 -3.820 -11.113 1.00 97.25 85 ALA A O 1
ATOM 631 N N . LEU A 1 86 ? 1.728 -2.644 -9.660 1.00 97.50 86 LEU A N 1
ATOM 632 C CA . LEU A 1 86 ? 1.798 -3.710 -8.651 1.00 97.50 86 LEU A CA 1
ATOM 633 C C . LEU A 1 86 ? 0.407 -4.133 -8.168 1.00 97.50 86 LEU A C 1
ATOM 635 O O . LEU A 1 86 ? 0.138 -5.323 -8.005 1.00 97.50 86 LEU A O 1
ATOM 639 N N . PHE A 1 87 ? -0.497 -3.167 -8.003 1.00 96.12 87 PHE A N 1
ATOM 640 C CA . PHE A 1 87 ? -1.893 -3.416 -7.668 1.00 96.12 87 PHE A CA 1
ATOM 641 C C . PHE A 1 87 ? -2.607 -4.238 -8.752 1.00 96.12 87 PHE A C 1
ATOM 643 O O . PHE A 1 87 ? -3.248 -5.243 -8.438 1.00 96.12 87 PHE A O 1
ATOM 650 N N . ARG A 1 88 ? -2.479 -3.859 -10.033 1.00 94.62 88 ARG A N 1
ATOM 651 C CA . ARG A 1 88 ? -3.103 -4.589 -11.154 1.00 94.62 88 ARG A CA 1
ATOM 652 C C . ARG A 1 88 ? -2.529 -5.993 -11.336 1.00 94.62 88 ARG A C 1
ATOM 654 O O . ARG A 1 88 ? -3.290 -6.918 -11.624 1.00 94.62 88 ARG A O 1
ATOM 661 N N . LEU A 1 89 ? -1.227 -6.154 -11.108 1.00 95.44 89 LEU A N 1
ATOM 662 C CA . LEU A 1 89 ? -0.526 -7.440 -11.114 1.00 95.44 89 LEU A CA 1
ATOM 663 C C . LEU A 1 89 ? -0.784 -8.280 -9.852 1.00 95.44 89 LEU A C 1
ATOM 665 O O . LEU A 1 89 ? -0.386 -9.440 -9.807 1.00 95.44 89 LEU A O 1
ATOM 669 N N . GLN A 1 90 ? -1.452 -7.721 -8.836 1.00 94.38 90 GLN A N 1
ATOM 670 C CA . GLN A 1 90 ? -1.670 -8.336 -7.520 1.00 94.38 90 GLN A CA 1
ATOM 671 C C . GLN A 1 90 ? -0.374 -8.755 -6.803 1.00 94.38 90 GLN A C 1
ATOM 673 O O . GLN A 1 90 ? -0.385 -9.638 -5.939 1.00 94.38 90 GLN A O 1
ATOM 678 N N . ASN A 1 91 ? 0.747 -8.102 -7.120 1.00 95.12 91 ASN A N 1
ATOM 679 C CA . ASN A 1 91 ? 2.026 -8.354 -6.472 1.00 95.12 91 ASN A CA 1
ATOM 680 C C . ASN A 1 91 ? 2.044 -7.689 -5.088 1.00 95.12 91 ASN A C 1
ATOM 682 O O . ASN A 1 91 ? 2.452 -6.539 -4.928 1.00 95.12 91 ASN A O 1
ATOM 686 N N . THR A 1 92 ? 1.532 -8.415 -4.094 1.00 94.31 92 THR A N 1
ATOM 687 C CA . THR A 1 92 ? 1.249 -7.885 -2.753 1.00 94.31 92 THR A CA 1
ATOM 688 C C . THR A 1 92 ? 2.517 -7.481 -2.007 1.00 94.31 92 THR A C 1
ATOM 690 O O . THR A 1 92 ? 2.550 -6.405 -1.416 1.00 94.31 92 THR A O 1
ATOM 693 N N . ASP A 1 93 ? 3.570 -8.295 -2.066 1.00 94.06 93 ASP A N 1
ATOM 694 C CA . ASP A 1 93 ? 4.807 -8.033 -1.324 1.00 94.06 93 ASP A CA 1
ATOM 695 C C . ASP A 1 93 ? 5.522 -6.794 -1.864 1.00 94.06 93 ASP A C 1
ATOM 697 O O . ASP A 1 93 ? 5.865 -5.883 -1.106 1.00 94.06 93 ASP A O 1
ATOM 701 N N . ALA A 1 94 ? 5.662 -6.704 -3.191 1.00 95.44 94 ALA A N 1
ATOM 702 C CA . ALA A 1 94 ? 6.226 -5.521 -3.825 1.00 95.44 94 ALA A CA 1
ATOM 703 C C . ALA A 1 94 ? 5.355 -4.283 -3.572 1.00 95.44 94 ALA A C 1
ATOM 705 O O . ALA A 1 94 ? 5.891 -3.201 -3.337 1.00 95.44 94 ALA A O 1
ATOM 706 N N . PHE A 1 95 ? 4.022 -4.428 -3.588 1.00 96.88 95 PHE A N 1
ATOM 707 C CA . PHE A 1 95 ? 3.107 -3.324 -3.302 1.00 96.88 95 PHE A CA 1
ATOM 708 C C . PHE A 1 95 ? 3.301 -2.801 -1.879 1.00 96.88 95 PHE A C 1
ATOM 710 O O . PHE A 1 95 ? 3.426 -1.595 -1.691 1.00 96.88 95 PHE A O 1
ATOM 717 N N . LEU A 1 96 ? 3.354 -3.684 -0.876 1.00 95.62 96 LEU A N 1
ATOM 718 C CA . LEU A 1 96 ? 3.556 -3.289 0.519 1.00 95.62 96 LEU A CA 1
ATOM 719 C C . LEU A 1 96 ? 4.922 -2.623 0.727 1.00 95.62 96 LEU A C 1
ATOM 721 O O . LEU A 1 96 ? 5.005 -1.648 1.474 1.00 95.62 96 LEU A O 1
ATOM 725 N N . HIS A 1 97 ? 5.960 -3.096 0.032 1.00 95.38 97 HIS A N 1
ATOM 726 C CA . HIS A 1 97 ? 7.279 -2.467 0.048 1.00 95.38 97 HIS A CA 1
ATOM 727 C C . HIS A 1 97 ? 7.270 -1.071 -0.595 1.00 95.38 97 HIS A C 1
ATOM 729 O O . HIS A 1 97 ? 7.760 -0.117 -0.002 1.00 95.38 97 HIS A O 1
ATOM 735 N N . ALA A 1 98 ? 6.662 -0.905 -1.772 1.00 96.69 98 ALA A N 1
ATOM 736 C CA . ALA A 1 98 ? 6.517 0.416 -2.386 1.00 96.69 98 ALA A CA 1
ATOM 737 C C . ALA A 1 98 ? 5.673 1.353 -1.500 1.00 96.69 98 ALA A C 1
ATOM 739 O O . ALA A 1 98 ? 6.015 2.514 -1.290 1.00 96.69 98 ALA A O 1
ATOM 740 N N . PHE A 1 99 ? 4.591 0.843 -0.912 1.00 96.62 99 PHE A N 1
ATOM 741 C CA . PHE A 1 99 ? 3.700 1.623 -0.060 1.00 96.62 99 PHE A CA 1
ATOM 742 C C . PHE A 1 99 ? 4.397 2.131 1.213 1.00 96.62 99 PHE A C 1
ATOM 744 O O . PHE A 1 99 ? 4.134 3.256 1.647 1.00 96.62 99 PHE A O 1
ATOM 751 N N . SER A 1 100 ? 5.308 1.347 1.804 1.00 94.88 100 SER A N 1
ATOM 752 C CA . SER A 1 100 ? 6.050 1.763 3.002 1.00 94.88 100 SER A CA 1
ATOM 753 C C . SER A 1 100 ? 7.053 2.889 2.735 1.00 94.88 100 SER A C 1
ATOM 755 O O . SER A 1 100 ? 7.354 3.649 3.654 1.00 94.88 100 SER A O 1
ATOM 757 N N . LEU A 1 101 ? 7.519 3.041 1.491 1.00 95.75 101 LEU A N 1
ATOM 758 C CA . LEU A 1 101 ? 8.449 4.098 1.075 1.00 95.75 101 LEU A CA 1
ATOM 759 C C . LEU A 1 101 ? 7.774 5.464 0.876 1.00 95.75 101 LEU A C 1
ATOM 761 O O . LEU A 1 101 ? 8.454 6.477 0.713 1.00 95.75 101 LEU A O 1
ATOM 765 N N . LEU A 1 102 ? 6.441 5.534 0.896 1.00 95.44 102 LEU A N 1
ATOM 766 C CA . LEU A 1 102 ? 5.726 6.796 0.735 1.00 95.44 102 LEU A CA 1
ATOM 767 C C . LEU A 1 102 ? 5.818 7.658 1.996 1.00 95.44 102 LEU A C 1
ATOM 769 O O . LEU A 1 102 ? 5.362 7.255 3.064 1.00 95.44 102 LEU A O 1
ATOM 773 N N . ASN A 1 103 ? 6.270 8.906 1.864 1.00 88.81 103 ASN A N 1
ATOM 774 C CA . ASN A 1 103 ? 6.253 9.868 2.975 1.00 88.81 103 ASN A CA 1
ATOM 775 C C . ASN A 1 103 ? 4.812 10.199 3.406 1.00 88.81 103 ASN A C 1
ATOM 777 O O . ASN A 1 103 ? 4.440 10.045 4.570 1.00 88.81 103 ASN A O 1
ATOM 781 N N . THR A 1 104 ? 3.968 10.545 2.433 1.00 90.19 104 THR A N 1
ATOM 782 C CA . THR A 1 104 ? 2.554 10.896 2.632 1.00 90.19 104 THR A CA 1
ATOM 783 C C . THR A 1 104 ? 1.685 9.968 1.803 1.00 90.19 104 THR A C 1
ATOM 785 O O . THR A 1 104 ? 1.991 9.762 0.633 1.00 90.19 104 THR A O 1
ATOM 788 N N . LYS A 1 105 ? 0.605 9.443 2.390 1.00 91.38 105 LYS A N 1
ATOM 789 C CA . LYS A 1 105 ? -0.308 8.495 1.746 1.00 91.38 105 LYS A CA 1
ATOM 790 C C . LYS A 1 105 ? -1.575 9.230 1.318 1.00 91.38 105 LYS A C 1
ATOM 792 O O . LYS A 1 105 ? -2.208 9.900 2.132 1.00 91.38 105 LYS A O 1
ATOM 797 N N . MET A 1 106 ? -1.921 9.133 0.043 1.00 92.81 106 MET A N 1
ATOM 798 C CA . MET A 1 106 ? -3.117 9.717 -0.557 1.00 92.81 106 MET A CA 1
ATOM 799 C C . MET A 1 106 ? -4.291 8.738 -0.496 1.00 92.81 106 MET A C 1
ATOM 801 O O . MET A 1 106 ? -4.095 7.526 -0.412 1.00 92.81 106 MET A O 1
ATOM 805 N N . GLY A 1 107 ? -5.519 9.255 -0.614 1.00 91.88 107 GLY A N 1
ATOM 806 C CA . GLY A 1 107 ? -6.735 8.432 -0.560 1.00 91.88 107 GLY A CA 1
ATOM 807 C C . GLY A 1 107 ? -6.721 7.264 -1.552 1.00 91.88 107 GLY A C 1
ATOM 808 O O . GLY A 1 107 ? -6.985 6.137 -1.156 1.00 91.88 107 GLY A O 1
ATOM 809 N N . ILE A 1 108 ? -6.294 7.498 -2.799 1.00 92.19 108 ILE A N 1
ATOM 810 C CA . ILE A 1 108 ? -6.209 6.442 -3.823 1.00 92.19 108 ILE A CA 1
ATOM 811 C C . ILE A 1 108 ? -5.201 5.339 -3.468 1.00 92.19 108 ILE A C 1
ATOM 813 O O . ILE A 1 108 ? -5.433 4.165 -3.741 1.00 92.19 108 ILE A O 1
ATOM 817 N N . GLU A 1 109 ? -4.087 5.694 -2.828 1.00 94.88 109 GLU A N 1
ATOM 818 C CA . GLU A 1 109 ? -3.063 4.732 -2.412 1.00 94.88 109 GLU A CA 1
ATOM 819 C C . GLU A 1 109 ? -3.595 3.865 -1.270 1.00 94.88 109 GLU A C 1
ATOM 821 O O . GLU A 1 109 ? -3.413 2.648 -1.273 1.00 94.88 109 GLU A O 1
ATOM 826 N N . GLN A 1 110 ? -4.314 4.480 -0.327 1.00 94.75 110 GLN A N 1
ATOM 827 C CA . GLN A 1 110 ? -4.985 3.761 0.751 1.00 94.75 110 GLN A CA 1
ATOM 828 C C . GLN A 1 110 ? -6.124 2.881 0.220 1.00 94.75 110 GLN A C 1
ATOM 830 O O . GLN A 1 110 ? -6.282 1.755 0.680 1.00 94.75 110 GLN A O 1
ATOM 835 N N . ASP A 1 111 ? -6.890 3.338 -0.770 1.00 94.56 111 ASP A N 1
ATOM 836 C CA . ASP A 1 111 ? -7.916 2.521 -1.422 1.00 94.56 111 ASP A CA 1
ATOM 837 C C . ASP A 1 111 ? -7.312 1.280 -2.086 1.00 94.56 111 ASP A C 1
ATOM 839 O O . ASP A 1 111 ? -7.822 0.176 -1.879 1.00 94.56 111 ASP A O 1
ATOM 843 N N . MET A 1 112 ? -6.197 1.433 -2.812 1.00 95.50 112 MET A N 1
ATOM 844 C CA . MET A 1 112 ? -5.467 0.302 -3.397 1.00 95.50 112 MET A CA 1
ATOM 845 C C . MET A 1 112 ? -4.985 -0.676 -2.321 1.00 95.50 112 MET A C 1
ATOM 847 O O . MET A 1 112 ? -5.189 -1.880 -2.472 1.00 95.50 112 MET A O 1
ATOM 851 N N . LEU A 1 113 ? -4.409 -0.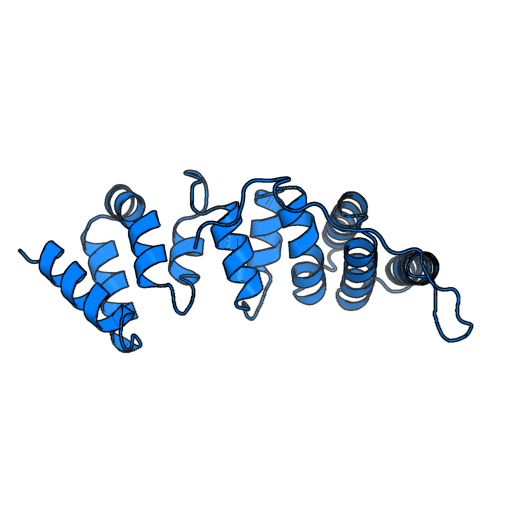174 -1.220 1.00 95.69 113 LEU A N 1
ATOM 852 C CA . LEU A 1 113 ? -4.008 -1.000 -0.078 1.00 95.69 113 LEU A CA 1
ATOM 853 C C . LEU A 1 113 ? -5.204 -1.810 0.443 1.00 95.69 113 LEU A C 1
ATOM 855 O O . LEU A 1 113 ? -5.166 -3.038 0.466 1.00 95.69 113 LEU A O 1
ATOM 859 N N . TRP A 1 114 ? -6.297 -1.146 0.816 1.00 94.69 114 TRP A N 1
ATOM 860 C CA . TRP A 1 114 ? -7.464 -1.822 1.383 1.00 94.69 114 TRP A CA 1
ATOM 861 C C . TRP A 1 114 ? -8.095 -2.819 0.420 1.00 94.69 114 TRP A C 1
ATOM 863 O O . TRP A 1 114 ? -8.506 -3.900 0.840 1.00 94.69 114 TRP A O 1
ATOM 873 N N . GLN A 1 115 ? -8.140 -2.512 -0.872 1.00 92.25 115 GLN A N 1
ATOM 874 C CA . GLN A 1 115 ? -8.669 -3.444 -1.859 1.00 92.25 115 GLN A CA 1
ATOM 875 C C . GLN A 1 115 ? -7.761 -4.666 -2.055 1.00 92.25 115 GLN A C 1
ATOM 877 O O . GLN A 1 115 ? -8.271 -5.766 -2.257 1.00 92.25 115 GLN A O 1
ATOM 882 N N . LEU A 1 116 ? -6.439 -4.490 -1.989 1.00 92.00 116 LEU A N 1
ATOM 883 C CA . LEU A 1 116 ? -5.483 -5.567 -2.233 1.00 92.00 116 LEU A CA 1
ATOM 884 C C . LEU A 1 116 ? -5.345 -6.515 -1.037 1.00 92.00 116 LEU A C 1
ATOM 886 O O . LEU A 1 116 ? -5.204 -7.723 -1.227 1.00 92.00 116 LEU A O 1
ATOM 890 N N . VAL A 1 117 ? -5.367 -5.979 0.188 1.00 90.44 117 VAL A N 1
ATOM 891 C CA . VAL A 1 117 ? -4.883 -6.722 1.361 1.00 90.44 117 VAL A CA 1
ATOM 892 C C . VAL A 1 117 ? -5.863 -6.863 2.529 1.00 90.44 117 VAL A C 1
ATOM 894 O O . VAL A 1 117 ? -5.580 -7.606 3.466 1.00 90.44 117 VAL A O 1
ATOM 897 N N . SER A 1 118 ? -7.036 -6.223 2.498 1.00 84.00 118 SER A N 1
ATOM 898 C CA . SER A 1 118 ? -7.971 -6.241 3.644 1.00 84.00 118 SER A CA 1
ATOM 899 C C . SER A 1 118 ? -8.469 -7.633 4.044 1.00 84.00 118 SER A C 1
ATOM 901 O O . SER A 1 118 ? -8.643 -7.903 5.231 1.00 84.00 118 SER A O 1
ATOM 903 N N . SER A 1 119 ? -8.676 -8.531 3.079 1.00 79.81 119 SER A N 1
ATOM 904 C CA . SER A 1 119 ? -9.153 -9.900 3.318 1.00 79.81 119 SER A CA 1
ATOM 905 C C . SER A 1 119 ? -8.031 -10.901 3.595 1.00 79.81 119 SER A C 1
ATOM 907 O O . SER A 1 119 ? -8.299 -12.066 3.895 1.00 79.81 119 SER A O 1
ATOM 909 N N . ARG A 1 120 ? -6.768 -10.476 3.499 1.00 84.56 120 ARG A N 1
ATOM 910 C CA . ARG A 1 120 ? -5.623 -11.373 3.607 1.00 84.56 120 ARG A CA 1
ATOM 911 C C . ARG A 1 120 ? -5.168 -11.530 5.058 1.00 84.56 120 ARG A C 1
ATOM 913 O O . ARG A 1 120 ? -4.930 -10.562 5.781 1.00 84.56 120 ARG A O 1
ATOM 920 N N . ALA A 1 121 ? -5.008 -12.779 5.490 1.00 81.69 121 ALA A N 1
ATOM 921 C CA . ALA A 1 121 ? -4.627 -13.099 6.866 1.00 81.69 121 ALA A CA 1
ATOM 922 C C . ALA A 1 121 ? -3.151 -12.790 7.191 1.00 81.69 121 ALA A C 1
ATOM 924 O O . ALA A 1 121 ? -2.824 -12.551 8.356 1.00 81.69 121 ALA A O 1
ATOM 925 N N . ASP A 1 122 ? -2.284 -12.781 6.178 1.00 85.12 122 ASP A N 1
ATOM 926 C CA . ASP A 1 122 ? -0.832 -12.568 6.268 1.00 85.12 122 ASP A CA 1
ATOM 927 C C . ASP A 1 122 ? -0.430 -11.085 6.315 1.00 85.12 122 ASP A C 1
ATOM 929 O O . ASP A 1 122 ? 0.639 -10.736 6.804 1.00 85.12 122 ASP A O 1
ATOM 933 N N . THR A 1 123 ? -1.309 -10.188 5.872 1.00 87.38 123 THR A N 1
ATOM 934 C CA . THR A 1 123 ? -1.000 -8.760 5.738 1.00 87.38 123 THR A CA 1
ATOM 935 C C . THR A 1 123 ? -0.695 -8.120 7.086 1.00 87.38 123 THR A C 1
ATOM 937 O O . THR A 1 123 ? -1.522 -8.254 7.986 1.00 87.38 123 THR A O 1
ATOM 940 N N . PRO A 1 124 ? 0.399 -7.362 7.264 1.00 90.38 124 PRO A N 1
ATOM 941 C CA . PRO A 1 124 ? 0.732 -6.760 8.552 1.00 90.38 124 PRO A CA 1
ATOM 942 C C . PRO A 1 124 ? -0.418 -5.917 9.125 1.00 90.38 124 PRO A C 1
ATOM 944 O O . PRO A 1 124 ? -0.808 -4.896 8.564 1.00 90.38 124 PRO A O 1
ATOM 947 N N . LEU A 1 125 ? -0.967 -6.335 10.271 1.00 91.81 125 LEU A N 1
ATOM 948 C CA . LEU A 1 125 ? -2.162 -5.712 10.854 1.00 91.81 125 LEU A CA 1
ATOM 949 C C . LEU A 1 125 ? -1.953 -4.223 11.181 1.00 91.81 125 LEU A C 1
ATOM 951 O O . LEU A 1 125 ? -2.881 -3.430 11.053 1.00 91.81 125 LEU A O 1
ATOM 955 N N . GLN A 1 126 ? -0.731 -3.839 11.562 1.00 92.69 126 GLN A N 1
ATOM 956 C CA . GLN A 1 126 ? -0.396 -2.442 11.843 1.00 92.69 126 GLN A CA 1
ATOM 957 C C . GLN A 1 126 ? -0.575 -1.550 10.610 1.00 92.69 126 GLN A C 1
ATOM 959 O O . GLN A 1 126 ? -1.125 -0.463 10.729 1.00 92.69 126 GLN A O 1
ATOM 964 N N . VAL A 1 127 ? -0.200 -2.043 9.424 1.00 93.38 127 VAL A N 1
ATOM 965 C CA . VAL A 1 127 ? -0.330 -1.295 8.165 1.00 93.38 127 VAL A CA 1
ATOM 966 C C . VAL A 1 127 ? -1.794 -0.950 7.888 1.00 93.38 127 VAL A C 1
ATOM 968 O O . VA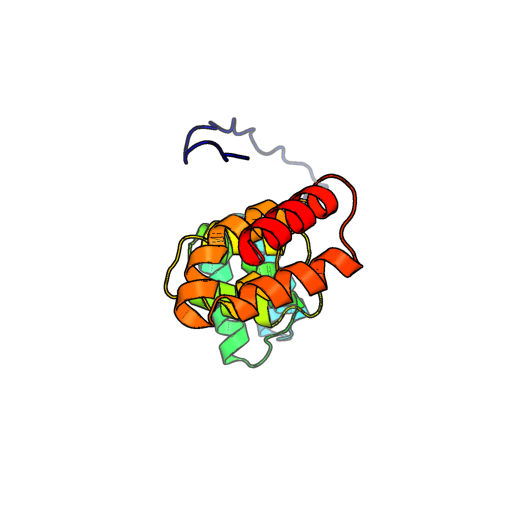L A 1 127 ? -2.081 0.163 7.456 1.00 93.38 127 VAL A O 1
ATOM 971 N N . LEU A 1 128 ? -2.728 -1.859 8.192 1.00 94.06 128 LEU A N 1
ATOM 972 C CA . LEU A 1 128 ? -4.165 -1.602 8.056 1.00 94.06 128 LEU A CA 1
ATOM 973 C C . LEU A 1 128 ? -4.662 -0.583 9.095 1.00 94.06 128 LEU A C 1
ATOM 975 O O . LEU A 1 128 ? -5.365 0.357 8.735 1.00 94.06 128 LEU A O 1
ATOM 979 N N . ILE A 1 129 ? -4.264 -0.719 10.364 1.00 94.31 129 ILE A N 1
ATOM 980 C CA . ILE A 1 129 ? -4.668 0.203 11.444 1.00 94.31 129 ILE A CA 1
ATOM 981 C C . ILE A 1 129 ? -4.195 1.637 11.164 1.00 94.31 129 ILE A C 1
ATOM 983 O O . ILE A 1 129 ? -4.970 2.586 11.299 1.00 94.31 129 ILE A O 1
ATOM 987 N N . ASP A 1 130 ? -2.948 1.799 10.726 1.00 93.31 130 ASP A N 1
ATOM 988 C CA . ASP A 1 130 ? -2.364 3.116 10.453 1.00 93.31 130 ASP A CA 1
ATOM 989 C C . ASP A 1 130 ? -2.995 3.790 9.227 1.00 93.31 130 ASP A C 1
ATOM 991 O O . ASP A 1 130 ? -2.941 5.012 9.088 1.00 93.31 130 ASP A O 1
ATOM 995 N N . ASN A 1 131 ? -3.633 3.007 8.352 1.00 94.19 131 ASN A N 1
ATOM 996 C CA . ASN A 1 131 ? -4.199 3.475 7.092 1.00 94.19 131 ASN A CA 1
ATOM 997 C C . ASN A 1 131 ? -5.722 3.299 7.000 1.00 94.19 131 ASN A C 1
ATOM 999 O O . ASN A 1 131 ? -6.229 3.190 5.885 1.00 94.19 131 ASN A O 1
ATOM 1003 N N . LEU A 1 132 ? -6.470 3.297 8.118 1.00 94.00 132 LEU A N 1
ATOM 1004 C CA . LEU A 1 132 ? -7.943 3.388 8.062 1.00 94.00 132 LEU A CA 1
ATOM 1005 C C . LEU A 1 132 ? -8.355 4.590 7.190 1.00 94.00 132 LEU A C 1
ATOM 1007 O O . LEU A 1 132 ? -7.902 5.716 7.427 1.00 94.00 132 LEU A O 1
ATOM 1011 N N . ARG A 1 133 ? -9.216 4.372 6.192 1.00 92.94 133 ARG A N 1
ATOM 1012 C CA . ARG A 1 133 ? -9.504 5.384 5.168 1.00 92.94 133 ARG A CA 1
ATOM 1013 C C . ARG A 1 133 ? -10.541 6.375 5.636 1.00 92.94 133 ARG A C 1
ATOM 1015 O O . ARG A 1 133 ? -11.585 5.999 6.155 1.00 92.94 133 ARG A O 1
ATOM 1022 N N . LYS A 1 134 ? -10.339 7.656 5.340 1.00 88.75 134 LYS A N 1
ATOM 1023 C CA . LYS A 1 134 ? -11.395 8.668 5.486 1.00 88.75 134 LYS A CA 1
ATOM 1024 C C . LYS A 1 134 ? -12.239 8.726 4.207 1.00 88.75 134 LYS A C 1
ATOM 1026 O O . LYS A 1 134 ? -11.660 8.766 3.127 1.00 88.75 134 LYS A O 1
ATOM 1031 N N . PRO A 1 135 ? -13.581 8.779 4.296 1.00 89.88 135 PRO A N 1
ATOM 1032 C CA . PRO A 1 135 ? -14.415 8.837 5.503 1.00 89.88 135 PRO A CA 1
ATOM 1033 C C . PRO A 1 135 ? -14.865 7.464 6.056 1.00 89.88 135 PRO A C 1
ATOM 1035 O O . PRO A 1 135 ? -15.750 7.432 6.905 1.00 89.88 135 PRO A O 1
ATOM 1038 N N . PHE A 1 136 ? -14.301 6.343 5.609 1.00 91.06 136 PHE A N 1
ATOM 1039 C CA . PHE A 1 136 ? -14.764 4.973 5.899 1.00 91.06 136 PHE A CA 1
ATOM 1040 C C . PHE A 1 136 ? -14.123 4.296 7.127 1.00 91.06 136 PHE A C 1
ATOM 1042 O O . PHE A 1 136 ? -14.221 3.083 7.274 1.00 91.06 136 PHE A O 1
ATOM 1049 N N . GLU A 1 137 ? -13.494 5.054 8.029 1.00 93.69 137 GLU A N 1
ATOM 1050 C CA . GLU A 1 137 ? -12.661 4.510 9.116 1.00 93.69 137 GLU A CA 1
ATOM 1051 C C . GLU A 1 137 ? -13.393 3.495 10.005 1.00 93.69 137 GLU A C 1
ATOM 1053 O O . GLU A 1 137 ? -12.795 2.519 10.450 1.00 93.69 137 GLU A O 1
ATOM 1058 N N . LEU A 1 138 ? -14.686 3.717 10.266 1.00 94.56 138 LEU A N 1
ATOM 1059 C CA . LEU A 1 138 ? -15.511 2.776 11.021 1.00 94.56 138 LEU A CA 1
ATOM 1060 C C . LEU A 1 138 ? -15.679 1.451 10.275 1.00 94.56 138 LEU A C 1
ATOM 1062 O O . LEU A 1 138 ? -15.495 0.391 10.865 1.00 94.56 138 LEU A O 1
ATOM 1066 N N . ASP A 1 139 ? -16.044 1.520 8.995 1.00 93.69 139 ASP A N 1
ATOM 1067 C CA . ASP A 1 139 ? -16.303 0.338 8.176 1.00 93.69 139 ASP A CA 1
ATOM 1068 C C . ASP A 1 139 ? -15.000 -0.471 8.002 1.00 93.69 139 ASP A C 1
ATOM 1070 O O . ASP A 1 139 ? -15.001 -1.691 8.159 1.00 93.69 139 ASP A O 1
ATOM 1074 N N . ASP A 1 140 ? -13.873 0.215 7.787 1.00 94.94 140 ASP A N 1
ATOM 1075 C CA . ASP A 1 140 ? -12.539 -0.389 7.717 1.00 94.94 140 ASP A CA 1
ATOM 1076 C C . ASP A 1 140 ? -12.144 -1.068 9.042 1.00 94.94 140 ASP A C 1
ATOM 1078 O O . ASP A 1 140 ? -11.661 -2.204 9.035 1.00 94.94 140 ASP A O 1
ATOM 1082 N N . LEU A 1 141 ? -12.395 -0.426 10.194 1.00 95.19 141 LEU A N 1
ATOM 1083 C CA . LEU A 1 141 ? -12.137 -1.045 11.497 1.00 95.19 141 LEU A CA 1
ATOM 1084 C C . LEU A 1 141 ? -12.982 -2.306 11.687 1.00 95.19 141 LEU A C 1
ATOM 1086 O O . LEU A 1 141 ? -12.451 -3.312 12.145 1.00 95.19 141 LEU A O 1
ATOM 1090 N N . LEU A 1 142 ? -14.268 -2.277 11.322 1.00 94.31 142 LEU A N 1
ATOM 1091 C CA . LEU A 1 142 ? -15.160 -3.434 11.449 1.00 94.31 142 LEU A CA 1
ATOM 1092 C C . LEU A 1 142 ? -14.666 -4.644 10.642 1.00 94.31 142 LEU A C 1
ATOM 1094 O O . LEU A 1 142 ? -14.807 -5.770 11.115 1.00 94.31 142 LEU A O 1
ATOM 1098 N N . ILE A 1 143 ? -14.039 -4.422 9.482 1.00 93.56 143 ILE A N 1
ATOM 1099 C CA . ILE A 1 143 ? -13.446 -5.491 8.662 1.00 93.56 143 ILE A CA 1
ATOM 1100 C C . ILE A 1 143 ? -12.298 -6.190 9.404 1.00 93.56 143 ILE A C 1
ATOM 1102 O O . ILE A 1 143 ? -12.206 -7.416 9.384 1.00 93.56 143 ILE A O 1
ATOM 1106 N N . ILE A 1 144 ? -11.423 -5.430 10.070 1.00 94.25 144 ILE A N 1
ATOM 1107 C CA . ILE A 1 144 ? -10.220 -5.981 10.719 1.00 94.25 144 ILE A CA 1
ATOM 1108 C C . ILE A 1 144 ? -10.402 -6.275 12.212 1.00 94.25 144 ILE A C 1
ATOM 1110 O O . ILE A 1 144 ? -9.527 -6.888 12.822 1.00 94.25 144 ILE A O 1
ATOM 1114 N N . ARG A 1 145 ? -11.522 -5.861 12.811 1.00 93.81 145 ARG A N 1
ATOM 1115 C CA . ARG A 1 145 ? -11.794 -5.888 14.256 1.00 93.81 145 ARG A CA 1
ATOM 1116 C C . ARG A 1 145 ? -11.504 -7.240 14.895 1.00 93.81 145 ARG A C 1
ATOM 1118 O O . ARG A 1 145 ? -10.692 -7.324 15.807 1.00 93.81 145 ARG A O 1
ATOM 1125 N N . THR A 1 146 ? -12.106 -8.302 14.368 1.00 92.94 146 THR A N 1
ATOM 1126 C CA . THR A 1 146 ? -11.958 -9.672 14.892 1.00 92.94 146 THR A CA 1
ATOM 1127 C C . THR A 1 146 ? -10.513 -10.157 14.832 1.00 92.94 146 THR A C 1
ATOM 1129 O O . THR A 1 146 ? -10.032 -10.871 15.713 1.00 92.94 146 THR A O 1
ATOM 1132 N N . ARG A 1 147 ? -9.769 -9.726 13.809 1.00 93.44 147 ARG A N 1
ATOM 1133 C CA . ARG A 1 147 ? -8.344 -10.019 13.679 1.00 93.44 147 ARG A CA 1
ATOM 1134 C C . ARG A 1 147 ? -7.515 -9.261 14.717 1.00 93.44 147 ARG A C 1
ATOM 1136 O O . ARG A 1 147 ? -6.566 -9.839 15.245 1.00 93.44 147 ARG A O 1
ATOM 1143 N N . VAL A 1 148 ? -7.869 -8.011 15.023 1.00 94.81 148 VAL A N 1
ATOM 1144 C CA . VAL A 1 148 ? -7.243 -7.236 16.106 1.00 94.81 148 VAL A CA 1
ATOM 1145 C C . VAL A 1 148 ? -7.509 -7.897 17.456 1.00 94.81 148 VAL A C 1
ATOM 1147 O O . VAL A 1 148 ? -6.554 -8.141 18.187 1.00 94.81 148 VAL A O 1
ATOM 1150 N N . GLU A 1 149 ? -8.758 -8.260 17.752 1.00 95.19 149 GLU A N 1
ATOM 1151 C CA . GLU A 1 149 ? -9.132 -8.947 18.999 1.00 95.19 149 GLU A CA 1
ATOM 1152 C C . GLU A 1 149 ? -8.318 -10.224 19.196 1.00 95.19 149 GLU A C 1
ATOM 1154 O O . GLU A 1 149 ? -7.709 -10.421 20.243 1.00 95.19 149 GLU A O 1
ATOM 1159 N N . ARG A 1 150 ? -8.247 -11.064 18.159 1.00 94.50 150 ARG A N 1
ATOM 1160 C CA . ARG A 1 150 ? -7.541 -12.346 18.221 1.00 94.50 150 ARG A CA 1
ATOM 1161 C C . ARG A 1 150 ? -6.034 -12.196 18.430 1.00 94.50 150 ARG A C 1
ATOM 1163 O O . ARG A 1 150 ? -5.441 -13.017 19.117 1.00 94.50 150 ARG A O 1
ATOM 1170 N N . LEU A 1 151 ? -5.401 -11.207 17.793 1.00 94.06 151 LEU A N 1
ATOM 1171 C CA . LEU A 1 151 ? -3.936 -11.072 17.790 1.00 94.06 151 LEU A CA 1
ATOM 1172 C C . LEU A 1 151 ? -3.398 -10.134 18.874 1.00 94.06 151 LEU A C 1
ATOM 1174 O O . LEU A 1 151 ? -2.234 -10.249 19.246 1.00 94.06 151 LEU A O 1
ATOM 1178 N N . ARG A 1 152 ? -4.200 -9.169 19.330 1.00 94.56 152 ARG A N 1
ATOM 1179 C CA . ARG A 1 152 ? -3.770 -8.088 20.234 1.00 94.56 152 ARG A CA 1
ATOM 1180 C C . ARG A 1 152 ? -4.706 -7.881 21.427 1.00 94.56 152 ARG A C 1
ATOM 1182 O O . ARG A 1 152 ? -4.409 -7.054 22.284 1.00 94.56 152 ARG A O 1
ATOM 1189 N N . GLY A 1 153 ? -5.813 -8.619 21.495 1.00 95.00 153 GLY A N 1
ATOM 1190 C CA . GLY A 1 153 ? -6.807 -8.514 22.557 1.00 95.00 153 GLY A CA 1
ATOM 1191 C C . GLY A 1 153 ? -7.824 -7.392 22.345 1.00 95.00 153 GLY A C 1
ATOM 1192 O O . GLY A 1 153 ? -7.647 -6.480 21.536 1.00 95.00 153 GLY A O 1
ATOM 1193 N N . VAL A 1 154 ? -8.905 -7.455 23.122 1.00 95.19 154 VAL A N 1
ATOM 1194 C CA . VAL A 1 154 ? -10.025 -6.499 23.079 1.00 95.19 154 VAL A CA 1
ATOM 1195 C C . VAL A 1 154 ? -9.575 -5.071 23.413 1.00 95.19 154 VAL A C 1
ATOM 1197 O O . VAL A 1 154 ? -9.968 -4.120 22.740 1.00 95.19 154 VAL A O 1
ATOM 1200 N N . ASN A 1 155 ? -8.663 -4.917 24.378 1.00 95.81 155 ASN A N 1
ATOM 1201 C CA . ASN A 1 155 ? -8.133 -3.610 24.782 1.00 95.81 155 ASN A CA 1
ATOM 1202 C C . ASN A 1 155 ? -7.449 -2.857 23.629 1.00 95.81 155 ASN A C 1
ATOM 1204 O O . ASN A 1 155 ? -7.502 -1.628 23.579 1.00 95.81 155 ASN A O 1
ATOM 1208 N N . ALA A 1 156 ? -6.846 -3.574 22.673 1.00 95.75 156 ALA A N 1
ATOM 1209 C CA . ALA A 1 156 ? -6.259 -2.950 21.492 1.00 95.75 156 ALA A CA 1
ATOM 1210 C C . ALA A 1 156 ? -7.333 -2.333 20.583 1.00 95.75 156 ALA A C 1
ATOM 1212 O O . ALA A 1 156 ? -7.131 -1.241 20.056 1.00 95.75 156 ALA A O 1
ATOM 1213 N N . VAL A 1 157 ? -8.491 -2.985 20.435 1.00 95.88 157 VAL A N 1
ATOM 1214 C CA . VAL A 1 157 ? -9.618 -2.427 19.674 1.00 95.88 157 VAL A CA 1
ATOM 1215 C C . VAL A 1 157 ? -10.163 -1.182 20.361 1.00 95.88 157 VAL A C 1
ATOM 1217 O O . VAL A 1 157 ? -10.328 -0.153 19.708 1.00 95.88 157 VAL A O 1
ATOM 1220 N N . ILE A 1 158 ? -10.376 -1.245 21.678 1.00 96.62 158 ILE A N 1
ATOM 1221 C CA . ILE A 1 158 ? -10.836 -0.102 22.478 1.00 96.62 158 ILE A CA 1
ATOM 1222 C C . ILE A 1 158 ? -9.889 1.091 22.304 1.00 96.62 158 ILE A C 1
ATOM 1224 O O . ILE A 1 158 ? -10.348 2.203 22.044 1.00 96.62 158 ILE A O 1
ATOM 1228 N N . SER A 1 159 ? -8.575 0.861 22.370 1.00 96.56 159 SER A N 1
ATOM 1229 C CA . SER A 1 159 ? -7.567 1.909 22.180 1.00 96.56 159 SER A CA 1
ATOM 1230 C C . SER A 1 159 ? -7.650 2.557 20.791 1.00 96.56 159 SER A C 1
ATOM 1232 O O . SER A 1 159 ? -7.649 3.785 20.692 1.00 96.56 159 SER A O 1
ATOM 1234 N N . ILE A 1 160 ? -7.810 1.760 19.726 1.00 96.12 160 ILE A N 1
ATOM 1235 C CA . ILE A 1 160 ? -7.994 2.278 18.359 1.00 96.12 160 ILE A CA 1
ATOM 1236 C C . ILE A 1 160 ? -9.272 3.124 18.270 1.00 96.12 160 ILE A C 1
ATOM 1238 O O . ILE A 1 160 ? -9.243 4.223 17.717 1.00 96.12 160 ILE A O 1
ATOM 1242 N N . ILE A 1 161 ? -10.387 2.644 18.833 1.00 96.38 161 ILE A N 1
ATOM 1243 C CA . ILE A 1 161 ? -11.664 3.373 18.837 1.00 96.38 161 ILE A CA 1
ATOM 1244 C C . ILE A 1 161 ? -11.513 4.715 19.560 1.00 96.38 161 ILE A C 1
ATOM 1246 O O . ILE A 1 161 ? -11.913 5.752 19.029 1.00 96.38 161 ILE A O 1
ATOM 1250 N N . GLN A 1 162 ? -10.922 4.709 20.756 1.00 96.19 162 GLN A N 1
ATOM 1251 C CA . GLN A 1 162 ? -10.699 5.911 21.558 1.00 96.19 162 GLN A CA 1
ATOM 1252 C C . GLN A 1 162 ? -9.804 6.922 20.839 1.00 96.19 162 GLN A C 1
ATOM 1254 O O . GLN A 1 162 ? -10.093 8.118 20.866 1.00 96.19 162 GLN A O 1
ATOM 1259 N N . ASP A 1 163 ? -8.747 6.464 20.168 1.00 95.62 163 ASP A N 1
ATOM 1260 C CA . ASP A 1 163 ? -7.879 7.350 19.400 1.00 95.62 163 ASP A CA 1
ATOM 1261 C C . ASP A 1 163 ? -8.614 7.981 18.210 1.00 95.62 163 ASP A C 1
ATOM 1263 O O . ASP A 1 163 ? -8.593 9.202 18.031 1.00 95.62 163 ASP A O 1
ATOM 1267 N N . LYS A 1 164 ? -9.373 7.179 17.454 1.00 94.56 164 LYS A N 1
ATOM 1268 C CA . LYS A 1 164 ? -10.160 7.675 16.318 1.00 94.56 164 LYS A CA 1
ATOM 1269 C C . LYS A 1 164 ? -11.270 8.631 16.748 1.00 94.56 164 LYS A C 1
ATOM 1271 O O . LYS A 1 164 ? -11.503 9.627 16.060 1.00 94.56 164 LYS A O 1
ATOM 1276 N N . LEU A 1 165 ? -11.891 8.420 17.909 1.00 95.44 165 LEU A N 1
ATOM 1277 C CA . LEU A 1 165 ? -12.905 9.325 18.464 1.00 95.44 165 LEU A CA 1
ATOM 1278 C C . LEU A 1 165 ? -12.399 10.756 18.688 1.00 95.44 165 LEU A C 1
ATOM 1280 O O . LEU A 1 165 ? -13.202 11.681 18.588 1.00 95.44 165 LEU A O 1
ATOM 1284 N N . LYS A 1 166 ? -11.094 10.965 18.912 1.00 95.00 166 LYS A N 1
ATOM 1285 C CA . LYS A 1 166 ? -10.513 12.312 19.077 1.00 95.00 166 LYS A CA 1
ATOM 1286 C C . LYS A 1 166 ? -10.681 13.188 17.833 1.00 95.00 166 LYS A C 1
ATOM 1288 O O . LYS A 1 166 ? -10.726 14.408 17.947 1.00 95.00 166 LYS A O 1
ATOM 1293 N N . THR A 1 167 ? -10.741 12.580 16.645 1.00 93.12 167 THR A N 1
ATOM 1294 C CA . THR A 1 167 ? -10.795 13.305 15.361 1.00 93.12 167 THR A CA 1
ATOM 1295 C C . THR A 1 167 ? -12.026 12.978 14.512 1.00 93.12 167 THR A C 1
ATOM 1297 O O . THR A 1 167 ? -12.295 13.680 13.532 1.00 93.12 167 THR A O 1
ATOM 1300 N N . ALA A 1 168 ? -12.788 11.943 14.876 1.00 92.00 168 ALA A N 1
ATOM 1301 C CA . ALA A 1 168 ? -13.974 11.509 14.153 1.00 92.00 168 ALA A CA 1
ATOM 1302 C C . ALA A 1 168 ? -15.093 12.561 14.183 1.00 92.00 168 ALA A C 1
ATOM 1304 O O . ALA A 1 168 ? -15.321 13.243 15.179 1.00 92.00 168 ALA A O 1
ATOM 1305 N N . LYS A 1 169 ? -15.845 12.649 13.081 1.00 92.62 169 LYS A N 1
ATOM 1306 C CA . LYS A 1 169 ? -17.015 13.529 12.940 1.00 92.62 169 LYS A CA 1
ATOM 1307 C C . LYS A 1 169 ? -18.187 12.767 12.322 1.00 92.62 169 LYS A C 1
ATOM 1309 O O . LYS A 1 169 ? -17.995 11.782 11.605 1.00 92.62 169 LYS A O 1
ATOM 1314 N N . GLY A 1 170 ? -19.410 13.228 12.578 1.00 92.94 170 GLY A N 1
ATOM 1315 C CA . GLY A 1 170 ? -20.618 12.736 11.905 1.00 92.94 170 GLY A CA 1
ATOM 1316 C C . GLY A 1 170 ? -20.867 11.234 12.104 1.00 92.94 170 GLY A C 1
ATOM 1317 O O . GLY A 1 170 ? -21.004 10.767 13.234 1.00 92.94 170 GLY A O 1
ATOM 1318 N N . ARG A 1 171 ? -20.957 10.472 11.001 1.00 92.50 171 ARG A N 1
ATOM 1319 C CA . ARG A 1 171 ? -21.225 9.019 11.028 1.00 92.50 171 ARG A CA 1
ATOM 1320 C C . ARG A 1 171 ? -20.159 8.246 11.808 1.00 92.50 171 ARG A C 1
ATOM 1322 O O . ARG A 1 171 ? -20.536 7.413 12.628 1.00 92.50 171 ARG A O 1
ATOM 1329 N N . ASN A 1 172 ? -18.875 8.541 11.595 1.00 93.38 172 ASN A N 1
ATOM 1330 C CA . ASN A 1 172 ? -17.787 7.821 12.266 1.00 93.38 172 ASN A CA 1
ATOM 1331 C C . ASN A 1 172 ? -17.832 8.034 13.776 1.00 93.38 172 ASN A C 1
ATOM 1333 O O . ASN A 1 172 ? -17.738 7.068 14.519 1.00 93.38 172 ASN A O 1
ATOM 1337 N N . GLN A 1 173 ? -18.066 9.266 14.236 1.00 95.62 173 GLN A N 1
ATOM 1338 C CA . GLN A 1 173 ? -18.162 9.560 15.668 1.00 95.62 173 GLN A CA 1
ATOM 1339 C C . GLN A 1 173 ? -19.277 8.744 16.338 1.00 95.62 173 GLN A C 1
ATOM 1341 O O . GLN A 1 173 ? -19.024 8.050 17.320 1.00 95.62 173 GLN A O 1
ATOM 1346 N N . ARG A 1 174 ? -20.493 8.771 15.773 1.00 95.81 174 ARG A N 1
ATOM 1347 C CA . ARG A 1 174 ? -21.636 8.009 16.307 1.00 95.81 174 ARG A CA 1
ATOM 1348 C C . ARG A 1 174 ? -21.387 6.502 16.284 1.00 95.81 174 ARG A C 1
ATOM 1350 O O . ARG A 1 174 ? -21.722 5.810 17.240 1.00 95.81 174 ARG A O 1
ATOM 1357 N N . GLY A 1 175 ? -20.806 5.994 15.198 1.00 95.50 175 GLY A N 1
ATOM 1358 C CA . GLY A 1 175 ? -20.514 4.570 15.058 1.00 95.50 175 GLY A CA 1
ATOM 1359 C C . GLY A 1 175 ? -19.435 4.085 16.022 1.00 95.50 175 GLY A C 1
ATOM 1360 O O . GLY A 1 175 ? -19.624 3.061 16.667 1.00 95.50 175 GLY A O 1
ATOM 1361 N N . PHE A 1 176 ? -18.356 4.849 16.197 1.00 96.62 176 PHE A N 1
ATOM 1362 C CA . PHE A 1 176 ? -17.312 4.535 17.170 1.00 96.62 176 PHE A CA 1
ATOM 1363 C C . PHE A 1 176 ? -17.814 4.619 18.618 1.00 96.62 176 PHE A C 1
ATOM 1365 O O . PHE A 1 176 ? -17.468 3.758 19.416 1.00 96.62 176 PHE A O 1
ATOM 1372 N N . GLN A 1 177 ? -18.670 5.591 18.961 1.00 96.75 177 GLN A N 1
ATOM 1373 C CA . GLN A 1 177 ? -19.305 5.659 20.287 1.00 96.75 177 GLN A CA 1
ATOM 1374 C C . GLN A 1 177 ? -20.183 4.434 20.567 1.00 96.75 177 GLN A C 1
ATOM 1376 O O . GLN A 1 177 ? -20.131 3.880 21.662 1.00 96.75 177 GLN A O 1
ATOM 1381 N N . ARG A 1 178 ? -20.968 3.996 19.574 1.00 96.00 178 ARG A N 1
ATOM 1382 C CA . ARG A 1 178 ? -21.793 2.788 19.686 1.00 96.00 178 ARG A CA 1
ATOM 1383 C C . ARG A 1 178 ? -20.931 1.545 19.883 1.00 96.00 178 ARG A C 1
ATOM 1385 O O . ARG A 1 178 ? -21.179 0.789 20.812 1.00 96.00 178 ARG A O 1
ATOM 1392 N N . LEU A 1 179 ? -19.897 1.391 19.058 1.00 94.88 179 LEU A N 1
ATOM 1393 C CA . LEU A 1 179 ? -18.981 0.258 19.136 1.00 94.88 179 LEU A CA 1
ATOM 1394 C C . LEU A 1 179 ? -18.226 0.229 20.472 1.00 94.88 179 LEU A C 1
ATOM 1396 O O . LEU A 1 179 ? -18.061 -0.832 21.051 1.00 94.88 179 LEU A O 1
ATOM 1400 N N . LEU A 1 180 ? -17.807 1.384 21.001 1.00 95.38 180 LEU A N 1
ATOM 1401 C CA . LEU A 1 180 ? -17.163 1.459 22.315 1.00 95.38 180 LEU A CA 1
ATOM 1402 C C . LEU A 1 180 ? -18.093 0.990 23.439 1.00 95.38 180 LEU A C 1
ATOM 1404 O O . LEU A 1 180 ? -17.635 0.341 24.372 1.00 95.38 180 LEU A O 1
ATOM 1408 N N . LYS A 1 181 ? -19.388 1.317 23.355 1.00 95.12 181 LYS A N 1
ATOM 1409 C CA . LYS A 1 181 ? -20.377 0.861 24.332 1.00 95.12 181 LYS A CA 1
ATOM 1410 C C . LYS A 1 181 ? -20.508 -0.666 24.325 1.00 95.12 181 LYS A C 1
ATOM 1412 O O . LYS A 1 181 ? -20.471 -1.260 25.388 1.00 95.12 181 LYS A O 1
ATOM 1417 N N . GLU A 1 182 ? -20.543 -1.283 23.142 1.00 93.88 182 GLU A N 1
ATOM 1418 C CA . GLU A 1 182 ? -20.602 -2.749 22.986 1.00 93.88 182 GLU A CA 1
ATOM 1419 C C . GLU A 1 182 ? -19.420 -3.491 23.636 1.00 93.88 182 GLU A C 1
ATOM 1421 O O . GLU A 1 182 ? -19.552 -4.668 23.942 1.00 93.88 182 GLU A O 1
ATOM 1426 N N . TYR A 1 183 ? -18.274 -2.831 23.838 1.00 91.00 183 TYR A N 1
ATOM 1427 C CA . TYR A 1 183 ? -17.112 -3.419 24.518 1.00 91.00 183 TYR A CA 1
ATOM 1428 C C . TYR A 1 183 ? -17.066 -3.176 26.031 1.00 91.00 183 TYR A C 1
ATOM 1430 O O . TYR A 1 183 ? -16.255 -3.804 26.709 1.00 91.00 183 TYR A O 1
ATOM 1438 N N . ASN A 1 184 ? -17.861 -2.233 26.539 1.00 83.94 184 ASN A N 1
ATOM 1439 C CA . ASN A 1 184 ? -17.912 -1.886 27.960 1.00 83.94 184 ASN A CA 1
ATOM 1440 C C . ASN A 1 184 ? -19.130 -2.493 28.678 1.00 83.94 184 ASN A C 1
ATOM 1442 O O . ASN A 1 184 ? -19.177 -2.429 29.907 1.00 83.94 184 ASN A O 1
ATOM 1446 N N . ASP A 1 185 ? -20.098 -3.011 27.917 1.00 70.56 185 ASP A N 1
ATOM 1447 C CA . ASP A 1 185 ? -21.244 -3.795 28.395 1.00 70.56 185 ASP A CA 1
ATOM 1448 C C . ASP A 1 185 ? -20.838 -5.275 28.574 1.00 70.56 185 ASP A C 1
ATOM 1450 O O . ASP A 1 185 ? -21.279 -5.886 29.575 1.00 70.56 185 ASP A O 1
#

Foldseek 3Di:
DDDDDDPPDDDDDDDDDDDPPDDDLVVQLVVLVVCCVVPNALVSLLSNLLSCVVVVVLVVSVVSLVVSVVVVRDALSSLVSNLVSCLVVLVLVSNVVSLVRHPDDDQVSLVSNCVSPLPPLPPPLVVQLVSQHPPCNLVSCVSCVVVCCVPPNPVSSLVSLVVCCVPHDDPSVVSSVVVNVVSVD

Sequence (185 aa):
MLCPPKGAIKRTYLEAVENEAYTSLATLAKESLQETVNQPSDQAFARAISLLCSKGDDSIAQDVWNISATQGTLGPLSARAVLPALFRLQNTDAFLHAFSLLNTKMGIEQDMLWQLVSSRADTPLQVLIDNLRKPFELDDLLIIRTRVERLRGVNAVISIIQDKLKTAKGRNQRGFQRLLKEYND

Secondary structure (DSSP, 8-state):
--PPPTT---PPPPPPPP-TT---HHHHHHHHHHHHHHS--HHHHHHHHHHHHHHT-HHHHHHHHHHHHHTT---HHHHHHHHHHHHHTT-HHHHHHHHHT-SS--HHHHHHHHHHHTT-SSS-HHHHHHTPPTTTHHHHHHHHHHHHHHHH-HHHHHHHHHHHHTT--HHHHHHHHHHHHHHH-